Protein AF-A0A7G2IIU6-F1 (afdb_monomer)

Foldseek 3Di:
DAEEAEEQAEAAFQLALVHTDEAEEEQAEFEAQRYAQYEDYFFAQNYYYEYEEEYEFEYPARYARAEFAFDDDVPDTTGGYEYEEDYAYEAYHEHEQAHQYEYHYEHEALHEAEYAYYWNCVCVVVVGDTAYEYEAADNYEYEFDAEHEGAEYHDLYEYADDAQHAYEYQYYEYDQNYEYEDECLHPQQQDLPGDARYEYAAAEEEHEYEYECVNCSQVQVVAQEQVVQVVGRWGFNYAHNDFYHYAYPAYAYPDPPRFLQKKKFWAQDPVHRRTITIGMHGLLCPPVGHHIHDHRAQEGEDEPPGHHDYPDDRDQDPQTPVVRHRSDDHHYHYPDDPD

Structure (mmCIF, N/CA/C/O backbone):
data_AF-A0A7G2IIU6-F1
#
_entry.id   AF-A0A7G2IIU6-F1
#
loop_
_atom_site.group_PDB
_atom_site.id
_atom_site.type_symbol
_atom_site.label_atom_id
_atom_site.label_alt_id
_atom_site.label_comp_id
_atom_site.label_asym_id
_atom_site.label_entity_id
_atom_site.label_seq_id
_atom_site.pdbx_PDB_ins_code
_atom_site.Cartn_x
_atom_site.Cartn_y
_atom_site.Cartn_z
_atom_site.occupancy
_atom_site.B_iso_or_equiv
_atom_site.auth_seq_id
_atom_site.auth_comp_id
_atom_site.auth_asym_id
_atom_site.auth_atom_id
_atom_site.pdbx_PDB_model_num
ATOM 1 N N . MET A 1 1 ? 10.944 -17.223 -21.070 1.00 73.88 1 MET A N 1
ATOM 2 C CA . MET A 1 1 ? 12.297 -17.399 -21.659 1.00 73.88 1 MET A CA 1
ATOM 3 C C . MET A 1 1 ? 13.139 -18.253 -20.722 1.00 73.88 1 MET A C 1
ATOM 5 O O . MET A 1 1 ? 12.796 -18.293 -19.554 1.00 73.88 1 MET A O 1
ATOM 9 N N . ASN A 1 2 ? 14.198 -18.917 -21.209 1.00 71.25 2 ASN A N 1
ATOM 10 C CA . ASN A 1 2 ? 15.142 -19.687 -20.381 1.00 71.25 2 ASN A CA 1
ATOM 11 C C . ASN A 1 2 ? 16.558 -19.115 -20.542 1.00 71.25 2 ASN A C 1
ATOM 13 O O . ASN A 1 2 ? 16.947 -18.796 -21.666 1.00 71.25 2 ASN A O 1
ATOM 17 N N . GLY A 1 3 ? 17.331 -19.016 -19.459 1.00 78.19 3 GLY A N 1
ATOM 18 C CA . GLY A 1 3 ? 18.697 -18.475 -19.483 1.00 78.19 3 GLY A CA 1
ATOM 19 C C . GLY A 1 3 ? 19.042 -17.666 -18.231 1.00 78.19 3 GLY A C 1
ATOM 20 O O . GLY A 1 3 ? 18.266 -17.636 -17.283 1.00 78.19 3 GLY A O 1
ATOM 21 N N . ALA A 1 4 ? 20.201 -17.007 -18.230 1.00 79.25 4 ALA A N 1
ATOM 22 C CA . ALA A 1 4 ? 20.616 -16.080 -17.173 1.00 79.25 4 ALA A CA 1
ATOM 23 C C . ALA A 1 4 ? 20.768 -14.660 -17.737 1.00 79.25 4 ALA A C 1
ATOM 25 O O . ALA A 1 4 ? 21.213 -14.520 -18.877 1.00 79.25 4 ALA A O 1
ATOM 26 N N . ASN A 1 5 ? 20.426 -13.625 -16.959 1.00 88.38 5 ASN A N 1
ATOM 27 C CA . ASN A 1 5 ? 20.559 -12.208 -17.348 1.00 88.38 5 ASN A CA 1
ATOM 28 C C . ASN A 1 5 ? 19.831 -11.868 -18.661 1.00 88.38 5 ASN A C 1
ATOM 30 O O . ASN A 1 5 ? 20.372 -11.202 -19.546 1.00 88.38 5 ASN A O 1
ATOM 34 N N . SER A 1 6 ? 18.627 -12.417 -18.832 1.00 91.12 6 SER A N 1
ATOM 35 C CA . SER A 1 6 ? 17.836 -12.262 -20.057 1.00 91.12 6 SER A CA 1
ATOM 36 C C . SER A 1 6 ? 16.901 -11.059 -19.972 1.00 91.12 6 SER A C 1
ATOM 38 O O . SER A 1 6 ? 16.332 -10.800 -18.918 1.00 91.12 6 SER A O 1
ATOM 40 N N . TYR A 1 7 ? 16.688 -10.378 -21.099 1.00 93.12 7 TYR A N 1
ATOM 41 C CA . TYR A 1 7 ? 15.750 -9.259 -21.210 1.00 93.12 7 TYR A CA 1
ATOM 42 C C . TYR A 1 7 ? 14.540 -9.658 -22.061 1.00 93.12 7 TYR A C 1
ATOM 44 O O . TYR A 1 7 ? 14.716 -10.178 -23.162 1.00 93.12 7 TYR A O 1
ATOM 52 N N . GLY A 1 8 ? 13.328 -9.404 -21.559 1.00 95.62 8 GLY A N 1
ATOM 53 C CA . GLY A 1 8 ? 12.063 -9.542 -22.285 1.00 95.62 8 GLY A CA 1
ATOM 54 C C . GLY A 1 8 ? 11.957 -8.558 -23.437 1.00 95.62 8 GLY A C 1
ATOM 55 O O . GLY A 1 8 ? 12.054 -8.916 -24.611 1.00 95.62 8 GLY A O 1
ATOM 56 N N . LEU A 1 9 ? 11.791 -7.296 -23.069 1.00 96.56 9 LEU A N 1
ATOM 57 C CA . LEU A 1 9 ? 11.845 -6.141 -23.942 1.00 96.56 9 LEU A CA 1
ATOM 58 C C . LEU A 1 9 ? 12.948 -5.216 -23.436 1.00 96.56 9 LEU A C 1
ATOM 60 O O . LEU A 1 9 ? 13.014 -4.919 -22.245 1.00 96.56 9 LEU A O 1
ATOM 64 N N . SER A 1 10 ? 13.806 -4.740 -24.336 1.00 94.94 10 SER A N 1
ATOM 65 C CA . SER A 1 10 ? 14.813 -3.744 -23.986 1.00 94.94 10 SER A CA 1
ATOM 66 C C . SER A 1 10 ? 14.845 -2.600 -24.985 1.00 94.94 10 SER A C 1
ATOM 68 O O . SER A 1 10 ? 14.754 -2.821 -26.194 1.00 94.94 10 SER A O 1
ATOM 70 N N . ALA A 1 11 ? 14.986 -1.381 -24.470 1.00 94.75 11 AL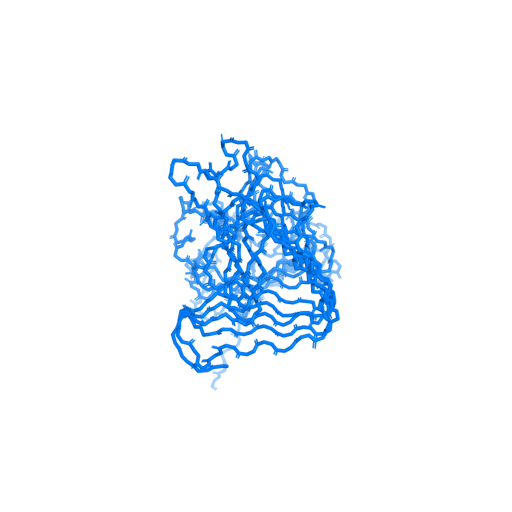A A N 1
ATOM 71 C CA . ALA A 1 11 ? 15.204 -0.183 -25.265 1.00 94.75 11 ALA A CA 1
ATOM 72 C C . ALA A 1 11 ? 16.426 0.583 -24.750 1.00 94.75 11 ALA A C 1
ATOM 74 O O . ALA A 1 11 ? 16.571 0.840 -23.556 1.00 94.75 11 ALA A O 1
ATOM 75 N N . ILE A 1 12 ? 17.297 0.964 -25.682 1.00 93.56 12 ILE A N 1
ATOM 76 C CA . ILE A 1 12 ? 18.504 1.748 -25.427 1.00 93.56 12 ILE A CA 1
ATOM 77 C C . ILE A 1 12 ? 18.433 2.986 -26.320 1.00 93.56 12 ILE A C 1
ATOM 79 O O . ILE A 1 12 ? 18.311 2.857 -27.539 1.00 93.56 12 ILE A O 1
ATOM 83 N N . GLY A 1 13 ? 18.445 4.170 -25.713 1.00 92.12 13 GLY A N 1
ATOM 84 C CA . GLY A 1 13 ? 18.357 5.445 -26.427 1.00 92.12 13 GLY A CA 1
ATOM 85 C C . GLY A 1 13 ? 19.715 6.065 -26.775 1.00 92.12 13 GLY A C 1
ATOM 86 O O . GLY A 1 13 ? 20.758 5.414 -26.752 1.00 92.12 13 GLY A O 1
ATOM 87 N N . ASP A 1 14 ? 19.691 7.360 -27.096 1.00 90.38 14 ASP A N 1
ATOM 88 C CA . ASP A 1 14 ? 20.854 8.186 -27.450 1.00 90.38 14 ASP A CA 1
ATOM 89 C C . ASP A 1 14 ? 21.260 9.174 -26.334 1.00 90.38 14 ASP A C 1
ATOM 91 O O . ASP A 1 14 ? 21.939 10.170 -26.584 1.00 90.38 14 ASP A O 1
ATOM 95 N N . ASN A 1 15 ? 20.888 8.871 -25.086 1.00 91.88 15 ASN A N 1
ATOM 96 C CA . ASN A 1 15 ? 20.998 9.720 -23.893 1.00 91.88 15 ASN A CA 1
ATOM 97 C C . ASN A 1 15 ? 20.068 10.949 -23.910 1.00 91.88 15 ASN A C 1
ATOM 99 O O . ASN A 1 15 ? 20.390 11.978 -23.315 1.00 91.88 15 ASN A O 1
ATOM 103 N N . SER A 1 16 ? 18.911 10.855 -24.571 1.00 88.44 16 SER A N 1
ATOM 104 C CA . SER A 1 16 ? 17.882 11.901 -24.575 1.00 88.44 16 SER A CA 1
ATOM 105 C C . SER A 1 16 ? 16.492 11.348 -24.260 1.00 88.44 16 SER A C 1
ATOM 107 O O . SER A 1 16 ? 15.983 10.529 -25.010 1.00 88.44 16 SER A O 1
ATOM 109 N N . PHE A 1 17 ? 15.811 11.886 -23.242 1.00 85.31 17 PHE A N 1
ATOM 110 C CA . PHE A 1 17 ? 14.409 11.539 -22.936 1.00 85.31 17 PHE A CA 1
ATOM 111 C C . PHE A 1 17 ? 13.378 12.065 -23.951 1.00 85.31 17 PHE A C 1
ATOM 113 O O . PHE A 1 17 ? 12.186 11.836 -23.792 1.00 85.31 17 PHE A O 1
ATOM 120 N N . THR A 1 18 ? 13.794 12.811 -24.978 1.00 82.06 18 THR A N 1
ATOM 121 C CA . THR A 1 18 ? 12.870 13.410 -25.963 1.00 82.06 18 THR A CA 1
ATOM 122 C C . THR A 1 18 ? 13.186 13.036 -27.403 1.00 82.06 18 THR A C 1
ATOM 124 O O . THR A 1 18 ? 12.364 13.254 -28.291 1.00 82.06 18 THR A O 1
ATOM 127 N N . ARG A 1 19 ? 14.379 12.490 -27.659 1.00 76.56 19 ARG A N 1
ATOM 128 C CA . ARG A 1 19 ? 14.863 12.142 -29.003 1.00 76.56 19 ARG A CA 1
ATOM 129 C C . ARG A 1 19 ? 15.315 10.689 -29.131 1.00 76.56 19 ARG A C 1
ATOM 131 O O . ARG A 1 19 ? 15.765 10.301 -30.208 1.00 76.56 19 ARG A O 1
ATOM 138 N N . ALA A 1 20 ? 15.167 9.899 -28.073 1.00 79.56 20 ALA A N 1
ATOM 139 C CA . ALA A 1 20 ? 15.519 8.493 -28.092 1.00 79.56 20 ALA A CA 1
ATOM 140 C C . ALA A 1 20 ? 14.615 7.652 -29.000 1.00 79.56 20 ALA A C 1
ATOM 142 O O . ALA A 1 20 ? 13.541 8.066 -29.441 1.00 79.56 20 ALA A O 1
ATOM 143 N N . GLY A 1 21 ? 15.056 6.415 -29.237 1.00 83.50 21 GLY A N 1
ATOM 144 C CA . GLY A 1 21 ? 14.199 5.377 -29.791 1.00 83.50 21 GLY A CA 1
ATOM 145 C C . GLY A 1 21 ? 12.989 5.133 -28.886 1.00 83.50 21 GLY A C 1
ATOM 146 O O . GLY A 1 21 ? 13.143 4.900 -27.686 1.00 83.50 21 GLY A O 1
ATOM 147 N N . ILE A 1 22 ? 11.800 5.183 -29.486 1.00 93.06 22 ILE A N 1
ATOM 148 C CA . ILE A 1 22 ? 10.518 4.918 -28.829 1.00 93.06 22 ILE A CA 1
ATOM 149 C C . ILE A 1 22 ? 10.013 3.556 -29.292 1.00 93.06 22 ILE A C 1
ATOM 151 O O . ILE A 1 22 ? 9.850 3.327 -30.493 1.00 93.06 22 ILE A O 1
ATOM 155 N N . ILE A 1 23 ? 9.711 2.675 -28.344 1.00 96.44 23 ILE A N 1
ATOM 156 C CA . ILE A 1 23 ? 8.970 1.440 -28.595 1.00 96.44 23 ILE A CA 1
ATOM 157 C C . ILE A 1 23 ? 7.541 1.639 -28.101 1.00 96.44 23 ILE A C 1
ATOM 159 O O . ILE A 1 23 ? 7.323 1.892 -26.922 1.00 96.44 23 ILE A O 1
ATOM 163 N N . ASN A 1 24 ? 6.566 1.487 -28.996 1.00 97.44 24 ASN A N 1
ATOM 164 C CA . ASN A 1 24 ? 5.157 1.392 -28.625 1.00 97.44 24 ASN A CA 1
ATOM 165 C C . ASN A 1 24 ? 4.739 -0.070 -28.749 1.00 97.44 24 ASN A C 1
ATOM 167 O O . ASN A 1 24 ? 4.794 -0.633 -29.844 1.00 97.44 24 ASN A O 1
ATOM 171 N N . ALA A 1 25 ? 4.350 -0.679 -27.636 1.00 97.62 25 ALA A N 1
ATOM 172 C CA . ALA A 1 25 ? 3.952 -2.073 -27.571 1.00 97.62 25 ALA A CA 1
ATOM 173 C C . ALA A 1 25 ? 2.554 -2.187 -26.953 1.00 97.62 25 ALA A C 1
ATOM 175 O O . ALA A 1 25 ? 2.216 -1.486 -25.999 1.00 97.62 25 ALA A O 1
ATOM 176 N N . SER A 1 26 ? 1.726 -3.061 -27.517 1.00 98.25 26 SER A N 1
ATOM 177 C CA . SER A 1 26 ? 0.345 -3.255 -27.078 1.00 98.25 26 SER A CA 1
ATOM 178 C C . SER A 1 26 ? 0.057 -4.729 -26.860 1.00 98.25 26 SER A C 1
ATOM 180 O O . SER A 1 26 ? 0.417 -5.536 -27.720 1.00 98.25 26 SER A O 1
ATOM 182 N N . ASN A 1 27 ? -0.667 -5.056 -25.793 1.00 98.00 27 ASN A N 1
ATOM 183 C CA . ASN A 1 27 ? -1.095 -6.416 -25.462 1.00 98.00 27 ASN A CA 1
ATOM 184 C C . ASN A 1 27 ? 0.083 -7.403 -25.364 1.00 98.00 27 ASN A C 1
ATOM 186 O O . ASN A 1 27 ? 0.093 -8.463 -25.998 1.00 98.00 27 ASN A O 1
ATOM 190 N N . MET A 1 28 ? 1.134 -7.002 -24.648 1.00 98.12 28 MET A N 1
ATOM 191 C CA . MET A 1 28 ? 2.356 -7.796 -24.543 1.00 98.12 28 MET A CA 1
ATOM 192 C C . MET A 1 28 ? 2.189 -8.935 -23.540 1.00 98.12 28 MET A C 1
ATOM 194 O O . MET A 1 28 ? 1.612 -8.750 -22.478 1.00 98.12 28 MET A O 1
ATOM 198 N N . ASN A 1 29 ? 2.770 -10.097 -23.836 1.00 98.00 29 ASN A N 1
ATOM 199 C CA . ASN A 1 29 ? 2.929 -11.180 -22.868 1.00 98.00 29 ASN A CA 1
ATOM 200 C C . ASN A 1 29 ? 4.417 -11.521 -22.735 1.00 98.00 29 ASN A C 1
ATOM 202 O O . ASN A 1 29 ? 4.996 -12.165 -23.613 1.00 98.00 29 ASN A O 1
ATOM 206 N N . ILE A 1 30 ? 5.038 -11.040 -21.661 1.00 98.00 30 ILE A N 1
ATOM 207 C CA . ILE A 1 30 ? 6.457 -11.213 -21.357 1.00 98.00 30 ILE A CA 1
ATOM 208 C C . ILE A 1 30 ? 6.572 -12.157 -20.162 1.00 98.00 30 ILE A C 1
ATOM 210 O O . ILE A 1 30 ? 6.428 -11.754 -19.012 1.00 98.00 30 ILE A O 1
ATOM 214 N N . ASP A 1 31 ? 6.853 -13.425 -20.445 1.00 97.31 31 ASP A N 1
ATOM 215 C CA . ASP A 1 31 ? 7.069 -14.443 -19.420 1.00 97.31 31 ASP A CA 1
ATOM 216 C C . ASP A 1 31 ? 8.563 -14.778 -19.306 1.00 97.31 31 ASP A C 1
ATOM 218 O O . ASP A 1 31 ? 9.160 -15.413 -20.189 1.00 97.31 31 ASP A O 1
ATOM 222 N N . MET A 1 32 ? 9.170 -14.330 -18.210 1.00 96.88 32 MET A N 1
ATOM 223 C CA . MET A 1 32 ? 10.574 -14.532 -17.855 1.00 96.88 32 MET A CA 1
ATOM 224 C C . MET A 1 32 ? 10.760 -15.554 -16.732 1.00 96.88 32 MET A C 1
ATOM 226 O O . MET A 1 32 ? 11.892 -15.772 -16.319 1.00 96.88 32 MET A O 1
ATOM 230 N N . THR A 1 33 ? 9.700 -16.227 -16.278 1.00 96.25 33 THR A N 1
ATOM 231 C CA . THR A 1 33 ? 9.736 -17.137 -15.113 1.00 96.25 33 THR A CA 1
ATOM 232 C C . THR A 1 33 ? 10.685 -18.335 -15.268 1.00 96.25 33 THR A C 1
ATOM 234 O O . THR A 1 33 ? 11.088 -18.940 -14.282 1.00 96.25 33 THR A O 1
ATOM 237 N N . GLY A 1 34 ? 11.081 -18.677 -16.499 1.00 94.00 34 GLY A N 1
ATOM 238 C CA . GLY A 1 34 ? 12.080 -19.716 -16.785 1.00 94.00 34 GLY A CA 1
ATOM 239 C C . GLY A 1 34 ? 13.542 -19.241 -16.788 1.00 94.00 34 GLY A C 1
ATOM 240 O O . GLY A 1 34 ? 14.439 -20.045 -17.057 1.00 94.00 34 GLY A O 1
ATOM 241 N N . ALA A 1 35 ? 13.810 -17.953 -16.552 1.00 93.56 35 ALA A N 1
ATOM 242 C CA . ALA A 1 35 ? 15.143 -17.358 -16.621 1.00 93.56 35 ALA A CA 1
ATOM 243 C C . ALA A 1 35 ? 15.567 -16.765 -15.271 1.00 93.56 35 ALA A C 1
ATOM 245 O O . ALA A 1 35 ? 14.798 -16.061 -14.639 1.00 93.56 35 ALA A O 1
ATOM 246 N N . SER A 1 36 ? 16.810 -16.999 -14.849 1.00 92.69 36 SER A N 1
ATOM 247 C CA . SER A 1 36 ? 17.389 -16.415 -13.625 1.00 92.69 36 SER A CA 1
ATOM 248 C C . SER A 1 36 ? 17.927 -15.004 -13.874 1.00 92.69 36 SER A C 1
ATOM 250 O O . SER A 1 36 ? 18.500 -14.759 -14.946 1.00 92.69 36 SER A O 1
ATOM 252 N N . ASN A 1 37 ? 17.852 -14.117 -12.881 1.00 91.88 37 ASN A N 1
ATOM 253 C CA . ASN A 1 37 ? 18.305 -12.721 -12.961 1.00 91.88 37 ASN A CA 1
ATOM 254 C C . ASN A 1 37 ? 17.777 -11.997 -14.210 1.00 91.88 37 ASN A C 1
ATOM 256 O O . ASN A 1 37 ? 18.512 -11.296 -14.907 1.00 91.88 37 ASN A O 1
ATOM 260 N N . ALA A 1 38 ? 16.533 -12.272 -14.587 1.00 94.56 38 ALA A N 1
ATOM 261 C CA . ALA A 1 38 ? 15.952 -11.749 -15.811 1.00 94.56 38 ALA A CA 1
ATOM 262 C C . ALA A 1 38 ? 15.256 -10.411 -15.569 1.00 94.56 38 ALA A C 1
ATOM 264 O O . ALA A 1 38 ? 14.772 -10.147 -14.471 1.00 94.56 38 ALA A O 1
ATOM 265 N N . SER A 1 39 ? 15.148 -9.591 -16.615 1.00 96.88 39 SER A N 1
ATOM 266 C CA . SER A 1 39 ? 14.273 -8.422 -16.587 1.00 96.88 39 SER A CA 1
ATOM 267 C C . SER A 1 39 ? 13.166 -8.531 -17.623 1.00 96.88 39 SER A C 1
ATOM 269 O O . SER A 1 39 ? 13.430 -8.864 -18.781 1.00 96.88 39 SER A O 1
ATOM 271 N N . GLY A 1 40 ? 11.930 -8.235 -17.226 1.00 98.00 40 GLY A N 1
ATOM 272 C CA . GLY A 1 40 ? 10.790 -8.205 -18.138 1.00 98.00 40 GLY A CA 1
ATOM 273 C C . GLY A 1 40 ? 10.926 -7.069 -19.148 1.00 98.00 40 GLY A C 1
ATOM 274 O O . GLY A 1 40 ? 11.097 -7.312 -20.342 1.00 98.00 40 GLY A O 1
ATOM 275 N N . VAL A 1 41 ? 10.919 -5.827 -18.672 1.00 98.44 41 VAL A N 1
ATOM 276 C CA . VAL A 1 41 ? 11.137 -4.624 -19.485 1.00 98.44 41 VAL A CA 1
ATOM 277 C C . VAL A 1 41 ? 12.304 -3.839 -18.904 1.00 98.44 41 VAL A C 1
ATOM 279 O O . VAL A 1 41 ? 12.251 -3.447 -17.745 1.00 98.44 41 VAL A O 1
ATOM 282 N N . MET A 1 42 ? 13.349 -3.590 -19.695 1.00 97.50 42 MET A N 1
ATOM 283 C CA . MET A 1 42 ? 14.508 -2.796 -19.274 1.00 97.50 42 MET A CA 1
ATOM 284 C C . MET A 1 42 ? 14.754 -1.628 -20.225 1.00 97.50 42 MET A C 1
ATOM 286 O O . MET A 1 42 ? 14.905 -1.827 -21.433 1.00 97.50 42 MET A O 1
ATOM 290 N N . VAL A 1 43 ? 14.825 -0.407 -19.697 1.00 97.50 43 VAL A N 1
ATOM 291 C CA . VAL A 1 43 ? 14.984 0.795 -20.528 1.00 97.50 43 VAL A CA 1
ATOM 292 C C . VAL A 1 43 ? 16.093 1.692 -20.011 1.00 97.50 43 VAL A C 1
ATOM 294 O O . VAL A 1 43 ? 16.072 2.106 -18.858 1.00 97.50 43 VAL A O 1
ATOM 297 N N . GLN A 1 44 ? 17.048 2.025 -20.880 1.00 95.88 44 GLN A N 1
ATOM 298 C CA . GLN A 1 44 ? 18.249 2.768 -20.505 1.00 95.88 44 GLN A CA 1
ATOM 299 C C . GLN A 1 44 ? 18.717 3.769 -21.576 1.00 95.88 44 GLN A C 1
ATOM 301 O O . GLN A 1 44 ? 18.249 3.760 -22.718 1.00 95.88 44 GLN A O 1
ATOM 306 N N . GLN A 1 45 ? 19.680 4.625 -21.219 1.00 94.88 45 GLN A N 1
ATOM 307 C CA . GLN A 1 45 ? 20.289 5.633 -22.096 1.00 94.88 45 GLN A CA 1
ATOM 308 C C . GLN A 1 45 ? 19.265 6.544 -22.790 1.00 94.88 45 GLN A C 1
ATOM 310 O O . GLN A 1 45 ? 19.376 6.844 -23.971 1.00 94.88 45 GLN A O 1
ATOM 315 N N . GLY A 1 46 ? 18.248 6.992 -22.063 1.00 95.00 46 GLY A N 1
ATOM 316 C CA . GLY A 1 46 ? 17.154 7.836 -22.539 1.00 95.00 46 GLY A CA 1
ATOM 317 C C . GLY A 1 46 ? 16.083 7.101 -23.343 1.00 95.00 46 GLY A C 1
ATOM 318 O O . GLY A 1 46 ? 15.157 7.756 -23.802 1.00 95.00 46 GLY A O 1
ATOM 319 N N . GLY A 1 47 ? 16.193 5.777 -23.529 1.00 97.00 47 GLY A N 1
ATOM 320 C CA . GLY A 1 47 ? 15.196 4.971 -24.240 1.00 97.00 47 GLY A CA 1
ATOM 321 C C . GLY A 1 47 ? 13.778 5.179 -23.702 1.00 97.00 47 GLY A C 1
ATOM 322 O O . GLY A 1 47 ? 13.598 5.519 -22.531 1.00 97.00 47 GLY A O 1
ATOM 323 N N . ILE A 1 48 ? 12.774 4.959 -24.553 1.00 97.44 48 ILE A N 1
ATOM 324 C CA . ILE A 1 48 ? 11.364 5.103 -24.175 1.00 97.44 48 ILE A CA 1
ATOM 325 C C . ILE A 1 48 ? 10.595 3.846 -24.573 1.00 97.44 48 ILE A C 1
ATOM 327 O O . ILE A 1 48 ? 10.645 3.418 -25.730 1.00 97.44 48 ILE A O 1
ATOM 331 N N . VAL A 1 49 ? 9.847 3.279 -23.630 1.00 98.19 49 VAL A N 1
ATOM 332 C CA . VAL A 1 49 ? 8.881 2.204 -23.881 1.00 98.19 49 VAL A CA 1
ATOM 333 C C . VAL A 1 49 ? 7.505 2.657 -23.414 1.00 98.19 49 VAL A C 1
ATOM 335 O O . VAL A 1 49 ? 7.327 3.012 -22.254 1.00 98.19 49 VAL A O 1
ATOM 338 N N . ASN A 1 50 ? 6.528 2.602 -24.314 1.00 98.25 50 ASN A N 1
ATOM 339 C CA . ASN A 1 50 ? 5.117 2.803 -24.012 1.00 98.25 50 ASN A CA 1
ATOM 340 C C . ASN A 1 50 ? 4.391 1.460 -24.145 1.00 98.25 50 ASN A C 1
ATOM 342 O O . ASN A 1 50 ? 4.306 0.900 -25.242 1.00 98.25 50 ASN A O 1
ATOM 346 N N . LEU A 1 51 ? 3.883 0.952 -23.029 1.00 98.69 51 LEU A N 1
ATOM 347 C CA . LEU A 1 51 ? 3.050 -0.238 -22.931 1.00 98.69 51 LEU A CA 1
ATOM 348 C C . LEU A 1 51 ? 1.573 0.171 -22.920 1.00 98.69 51 LEU A C 1
ATOM 350 O O . LEU A 1 51 ? 1.194 1.181 -22.324 1.00 98.69 51 LEU A O 1
ATOM 354 N N . SER A 1 52 ? 0.737 -0.619 -23.588 1.00 98.62 52 SER A N 1
ATOM 355 C CA . SER A 1 52 ? -0.704 -0.372 -23.690 1.00 98.62 52 SER A CA 1
ATOM 356 C C . SER A 1 52 ? -1.512 -1.671 -23.759 1.00 98.62 52 SER A C 1
ATOM 358 O O . SER A 1 52 ? -0.989 -2.723 -24.142 1.00 98.62 52 SER A O 1
ATOM 360 N N . GLY A 1 53 ? -2.807 -1.598 -23.457 1.00 98.25 53 GLY A N 1
ATOM 361 C CA . GLY A 1 53 ? -3.726 -2.735 -23.575 1.00 98.25 53 GLY A CA 1
ATOM 362 C C . GLY A 1 53 ? -3.522 -3.784 -22.481 1.00 98.25 53 GLY A C 1
ATOM 363 O O . GLY A 1 53 ? -3.040 -3.454 -21.405 1.00 98.25 53 GLY A O 1
ATOM 364 N N . ASP A 1 54 ? -3.894 -5.036 -22.755 1.00 98.56 54 ASP A N 1
ATOM 365 C CA . ASP A 1 54 ? -3.804 -6.146 -21.794 1.00 98.56 54 ASP A CA 1
ATOM 366 C C . ASP A 1 54 ? -2.377 -6.715 -21.761 1.00 98.56 54 ASP A C 1
ATOM 368 O O . ASP A 1 54 ? -2.000 -7.552 -22.586 1.00 98.56 54 ASP A O 1
ATOM 372 N N . THR A 1 55 ? -1.547 -6.178 -20.866 1.00 98.69 55 THR A N 1
ATOM 373 C CA . THR A 1 55 ? -0.116 -6.493 -20.789 1.00 98.69 55 THR A CA 1
ATOM 374 C C . THR A 1 55 ? 0.201 -7.355 -19.573 1.00 98.69 55 THR A C 1
ATOM 376 O O . THR A 1 55 ? -0.073 -6.988 -18.437 1.00 98.69 55 THR A O 1
ATOM 379 N N . THR A 1 56 ? 0.851 -8.492 -19.802 1.00 98.81 56 THR A N 1
ATOM 380 C CA . THR A 1 56 ? 1.369 -9.377 -18.756 1.00 98.81 56 THR A CA 1
ATOM 381 C C . THR A 1 56 ? 2.895 -9.368 -18.760 1.00 98.81 56 THR A C 1
ATOM 383 O O . THR A 1 56 ? 3.511 -9.583 -19.805 1.00 98.81 56 THR A O 1
ATOM 386 N N . ILE A 1 57 ? 3.506 -9.154 -17.596 1.00 98.75 57 ILE A N 1
ATOM 387 C CA . ILE A 1 57 ? 4.953 -9.238 -17.373 1.00 98.75 57 ILE A CA 1
ATOM 388 C C . ILE A 1 57 ? 5.186 -10.076 -16.118 1.00 98.75 57 ILE A C 1
ATOM 390 O O . ILE A 1 57 ? 4.663 -9.754 -15.057 1.00 98.75 57 ILE A O 1
ATOM 394 N N . LYS A 1 58 ? 5.952 -11.160 -16.232 1.00 98.44 58 LYS A N 1
ATOM 395 C CA . LYS A 1 58 ? 6.225 -12.063 -15.109 1.00 98.44 58 LYS A CA 1
ATOM 396 C C . LYS A 1 58 ? 7.701 -12.397 -15.028 1.00 98.44 58 LYS A C 1
ATOM 398 O O . LYS A 1 58 ? 8.279 -12.820 -16.031 1.00 98.44 58 LYS A O 1
ATOM 403 N N . THR A 1 59 ? 8.279 -12.280 -13.845 1.00 97.81 59 THR A N 1
ATOM 404 C CA . THR A 1 59 ? 9.596 -12.817 -13.495 1.00 97.81 59 THR A CA 1
ATOM 405 C C . THR A 1 59 ? 9.472 -13.817 -12.347 1.00 97.81 59 THR A C 1
ATOM 407 O O . THR A 1 59 ? 8.416 -13.974 -11.744 1.00 97.81 59 THR A O 1
ATOM 410 N N . ASN A 1 60 ? 10.544 -14.558 -12.112 1.00 94.56 60 ASN A N 1
ATOM 411 C CA . ASN A 1 60 ? 10.805 -15.268 -10.862 1.00 94.56 60 ASN A CA 1
ATOM 412 C C . ASN A 1 60 ? 11.341 -14.305 -9.786 1.00 94.56 60 ASN A C 1
ATOM 414 O O . ASN A 1 60 ? 11.639 -13.149 -10.086 1.00 94.56 60 ASN A O 1
ATOM 418 N N . ASP A 1 61 ? 11.508 -14.819 -8.568 1.00 91.69 61 ASP A N 1
ATOM 419 C CA . ASP A 1 61 ? 11.898 -14.061 -7.370 1.00 91.69 61 ASP A CA 1
ATOM 420 C C . ASP A 1 61 ? 13.266 -13.357 -7.478 1.00 91.69 61 ASP A C 1
ATOM 422 O O . ASP A 1 61 ? 13.491 -12.352 -6.817 1.00 91.69 61 ASP A O 1
ATOM 426 N N . ASP A 1 62 ? 14.199 -13.856 -8.300 1.00 92.19 62 ASP A N 1
ATOM 427 C CA . ASP A 1 62 ? 15.501 -13.213 -8.552 1.00 92.19 62 ASP A CA 1
ATOM 428 C C . ASP A 1 62 ? 15.503 -12.296 -9.791 1.00 92.19 62 ASP A C 1
ATOM 430 O O . ASP A 1 62 ? 16.562 -11.830 -10.217 1.00 92.19 62 ASP A O 1
ATOM 434 N N . GLY A 1 63 ? 14.344 -12.058 -10.409 1.00 95.38 63 GLY A N 1
ATOM 435 C CA . GLY A 1 63 ? 14.176 -11.183 -11.568 1.00 95.38 63 GLY A CA 1
ATOM 436 C C . GLY A 1 63 ? 13.481 -9.857 -11.246 1.00 95.38 63 GLY A C 1
ATOM 437 O O . GLY A 1 63 ? 12.901 -9.673 -10.186 1.00 95.38 63 GLY A O 1
ATOM 438 N N . ILE A 1 64 ? 13.517 -8.926 -12.204 1.00 98.31 64 ILE A N 1
ATOM 439 C CA . ILE A 1 64 ? 12.875 -7.605 -12.104 1.00 98.31 64 ILE A CA 1
ATOM 440 C C . ILE A 1 64 ? 11.863 -7.458 -13.240 1.00 98.31 64 ILE A C 1
ATOM 442 O O . ILE A 1 64 ? 12.235 -7.469 -14.416 1.00 98.31 64 ILE A O 1
ATOM 446 N N . ALA A 1 65 ? 10.581 -7.292 -12.939 1.00 98.62 65 ALA A N 1
ATOM 447 C CA . ALA A 1 65 ? 9.559 -7.196 -13.975 1.00 98.62 65 ALA A CA 1
ATOM 448 C C . ALA A 1 65 ? 9.745 -5.937 -14.841 1.00 98.62 65 ALA A C 1
ATOM 450 O O . ALA A 1 65 ? 9.741 -6.025 -16.073 1.00 98.62 65 ALA A O 1
ATOM 451 N N . ILE A 1 66 ? 9.973 -4.778 -14.218 1.00 98.81 66 ILE A N 1
ATOM 452 C CA . ILE A 1 66 ? 10.176 -3.496 -14.908 1.00 98.81 66 ILE A CA 1
ATOM 453 C C . ILE A 1 66 ? 11.389 -2.787 -14.314 1.00 98.81 66 ILE A C 1
ATOM 455 O O . ILE A 1 66 ? 11.453 -2.563 -13.110 1.00 98.81 66 ILE A O 1
ATOM 459 N N . TRP A 1 67 ? 12.345 -2.407 -15.162 1.00 98.62 67 TRP A N 1
ATOM 460 C CA . TRP A 1 67 ? 13.621 -1.868 -14.717 1.00 98.62 67 TRP A CA 1
ATOM 461 C C . TRP A 1 67 ? 14.084 -0.643 -15.509 1.00 98.62 67 TRP A C 1
ATOM 463 O O . TRP A 1 67 ? 14.304 -0.697 -16.722 1.00 98.62 67 TRP A O 1
ATOM 473 N N . VAL A 1 68 ? 14.339 0.448 -14.791 1.00 98.44 68 VAL A N 1
ATOM 474 C CA . VAL A 1 68 ? 15.165 1.563 -15.259 1.00 98.44 68 VAL A CA 1
ATOM 475 C C . VAL A 1 68 ? 16.490 1.526 -14.484 1.00 98.44 68 VAL A C 1
ATOM 477 O O . VAL A 1 68 ? 16.512 1.834 -13.291 1.00 98.44 68 VAL A O 1
ATOM 480 N N . PRO A 1 69 ? 17.610 1.114 -15.109 1.00 97.06 69 PRO A N 1
ATOM 481 C CA . PRO A 1 69 ? 18.878 0.961 -14.418 1.00 97.06 69 PRO A CA 1
ATOM 482 C C . PRO A 1 69 ? 19.586 2.297 -14.199 1.00 97.06 69 PRO A C 1
ATOM 484 O O . PRO A 1 69 ? 19.524 3.219 -15.016 1.00 97.06 69 PRO A O 1
ATOM 487 N N . LYS A 1 70 ? 20.411 2.346 -13.153 1.00 96.31 70 LYS A N 1
ATOM 488 C CA . LYS A 1 70 ? 21.540 3.278 -13.088 1.00 96.31 70 LYS A CA 1
ATOM 489 C C . LYS A 1 70 ? 22.501 3.024 -14.245 1.00 96.31 70 LYS A C 1
ATOM 491 O O . LYS A 1 70 ? 23.111 1.960 -14.326 1.00 96.31 70 LYS A O 1
ATOM 496 N N . VAL A 1 71 ? 22.727 4.045 -15.066 1.00 95.00 71 VAL A N 1
ATOM 497 C CA . VAL A 1 71 ? 23.708 4.001 -16.153 1.00 95.00 71 VAL A CA 1
ATOM 498 C C . VAL A 1 71 ? 24.819 5.010 -15.891 1.00 95.00 71 VAL A C 1
ATOM 500 O O . VAL A 1 71 ? 24.568 6.166 -15.541 1.00 95.00 71 VAL A O 1
ATOM 503 N N . SER A 1 72 ? 26.068 4.593 -16.077 1.00 92.62 72 SER A N 1
ATOM 504 C CA . SER A 1 72 ? 27.227 5.479 -15.978 1.00 92.62 72 SER A CA 1
ATOM 505 C C . SER A 1 72 ? 28.226 5.250 -17.108 1.00 92.62 72 SER A C 1
ATOM 507 O O . SER A 1 72 ? 28.363 4.155 -17.648 1.00 92.62 72 SER A O 1
ATOM 509 N N . SER A 1 73 ? 28.946 6.315 -17.458 1.00 91.69 73 SER A N 1
ATOM 510 C CA . SER A 1 73 ? 30.092 6.284 -18.365 1.00 91.69 73 SER A CA 1
ATOM 511 C C . SER A 1 73 ? 31.231 7.085 -17.742 1.00 91.69 73 SER A C 1
ATOM 513 O O . SER A 1 73 ? 31.229 8.319 -17.754 1.00 91.69 73 SER A O 1
ATOM 515 N N . GLY A 1 74 ? 32.206 6.381 -17.164 1.00 90.75 74 GLY A N 1
ATOM 516 C CA . GLY A 1 74 ? 33.231 7.000 -16.323 1.00 90.75 74 GLY A CA 1
ATOM 517 C C . GLY A 1 74 ? 32.609 7.617 -15.067 1.00 90.75 74 GLY A C 1
ATOM 518 O O . GLY A 1 74 ? 31.834 6.965 -14.372 1.00 90.75 74 GLY A O 1
ATOM 519 N N . SER A 1 75 ? 32.927 8.882 -14.785 1.00 88.50 75 SER A N 1
ATOM 520 C CA . SER A 1 75 ? 32.332 9.648 -13.679 1.00 88.50 75 SER A CA 1
ATOM 521 C C . SER A 1 75 ? 30.941 10.208 -13.990 1.00 88.50 75 SER A C 1
ATOM 523 O O . SER A 1 75 ? 30.286 10.740 -13.095 1.00 88.50 75 SER A O 1
ATOM 525 N N . ASN A 1 76 ? 30.501 10.136 -15.248 1.00 91.00 76 ASN A N 1
ATOM 526 C CA . ASN A 1 76 ? 29.245 10.734 -15.674 1.00 91.00 76 ASN A CA 1
ATOM 527 C C . ASN A 1 76 ? 28.097 9.758 -15.456 1.00 91.00 76 ASN A C 1
ATOM 529 O O . ASN A 1 76 ? 28.177 8.586 -15.827 1.00 91.00 76 ASN A O 1
ATOM 533 N N . ILE A 1 77 ? 27.015 10.277 -14.893 1.00 93.12 77 ILE A N 1
ATOM 534 C CA . ILE A 1 77 ? 25.725 9.605 -14.895 1.00 93.12 77 ILE A CA 1
ATOM 535 C C . ILE A 1 77 ? 25.071 9.858 -16.246 1.00 93.12 77 ILE A C 1
ATOM 537 O O . ILE A 1 77 ? 25.048 10.993 -16.722 1.00 93.12 77 ILE A O 1
ATOM 541 N N . LEU A 1 78 ? 24.570 8.791 -16.857 1.00 94.38 78 LEU A N 1
ATOM 542 C CA . LEU A 1 78 ? 23.773 8.868 -18.070 1.00 94.38 78 LEU A CA 1
ATOM 543 C C . LEU A 1 78 ? 22.288 8.732 -17.711 1.00 94.38 78 LEU A C 1
ATOM 545 O O . LEU A 1 78 ? 21.969 8.127 -16.683 1.00 94.38 78 LEU A O 1
ATOM 549 N N . PRO A 1 79 ? 21.383 9.257 -18.551 1.00 94.50 79 PRO A N 1
ATOM 550 C CA . PRO A 1 79 ? 19.969 8.933 -18.462 1.00 94.50 79 PRO A CA 1
ATOM 551 C C . PRO A 1 79 ? 19.753 7.416 -18.415 1.00 94.50 79 PRO A C 1
ATOM 553 O O . PRO A 1 79 ? 20.341 6.665 -19.194 1.00 94.50 79 PRO A O 1
ATOM 556 N N . GLY A 1 80 ? 18.908 6.979 -17.493 1.00 94.94 80 GLY A N 1
ATOM 557 C CA . GLY A 1 80 ? 18.241 5.685 -17.489 1.00 94.94 80 GLY A CA 1
ATOM 558 C C . GLY A 1 80 ? 17.203 5.663 -18.603 1.00 94.94 80 GLY A C 1
ATOM 559 O O . GLY A 1 80 ? 17.565 5.760 -19.766 1.00 94.94 80 GLY A O 1
ATOM 560 N N . GLY A 1 81 ? 15.919 5.549 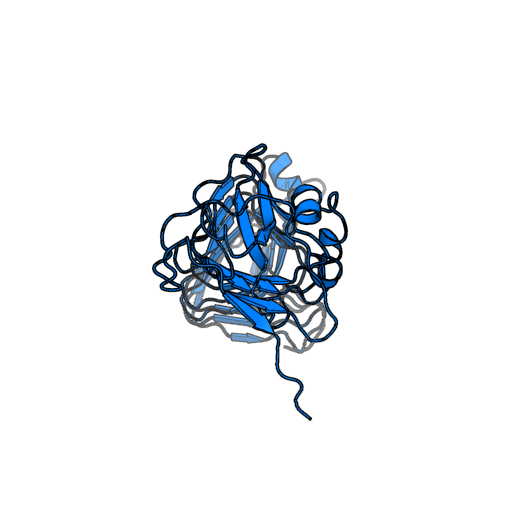-18.304 1.00 96.62 81 GLY A N 1
ATOM 561 C CA . GLY A 1 81 ? 14.886 5.377 -19.321 1.00 96.62 81 GLY A CA 1
ATOM 562 C C . GLY A 1 81 ? 13.538 5.918 -18.890 1.00 96.62 81 GLY A C 1
ATOM 563 O O . GLY A 1 81 ? 13.363 6.318 -17.741 1.00 96.62 81 GLY A O 1
ATOM 564 N N . THR A 1 82 ? 12.593 5.910 -19.823 1.00 98.06 82 THR A N 1
ATOM 565 C CA . THR A 1 82 ? 11.184 6.188 -19.545 1.00 98.06 82 THR A CA 1
ATOM 566 C C . THR A 1 82 ? 10.353 4.965 -19.897 1.00 98.06 82 THR A C 1
ATOM 568 O O . THR A 1 82 ? 10.380 4.491 -21.036 1.00 98.06 82 THR A O 1
ATOM 571 N N . ILE A 1 83 ? 9.597 4.464 -18.926 1.00 98.62 83 ILE A N 1
ATOM 572 C CA . ILE A 1 83 ? 8.622 3.395 -19.120 1.00 98.62 83 ILE A CA 1
ATOM 573 C C . ILE A 1 83 ? 7.255 3.956 -18.763 1.00 98.62 83 ILE A C 1
ATOM 575 O O . ILE A 1 83 ? 7.019 4.323 -17.618 1.00 98.62 83 ILE A O 1
ATOM 579 N N . ASN A 1 84 ? 6.360 4.008 -19.744 1.00 98.69 84 ASN A N 1
ATOM 580 C CA . ASN A 1 84 ? 4.963 4.358 -19.530 1.00 98.69 84 ASN A CA 1
ATOM 581 C C . ASN A 1 84 ? 4.103 3.113 -19.741 1.00 98.69 84 ASN A C 1
ATOM 583 O O . ASN A 1 84 ? 4.321 2.373 -20.700 1.00 98.69 84 ASN A O 1
ATOM 587 N N . GLY A 1 85 ? 3.115 2.892 -18.885 1.00 98.69 85 GLY A N 1
ATOM 588 C CA . GLY A 1 85 ? 2.149 1.807 -19.010 1.00 98.69 85 GLY A CA 1
ATOM 589 C C . GLY A 1 85 ? 0.733 2.326 -18.852 1.00 98.69 85 GLY A C 1
ATOM 590 O O . GLY A 1 85 ? 0.467 3.117 -17.956 1.00 98.69 85 GLY A O 1
ATOM 591 N N . THR A 1 86 ? -0.163 1.897 -19.734 1.00 98.75 86 THR A N 1
ATOM 592 C CA . THR A 1 86 ? -1.605 2.160 -19.629 1.00 98.75 86 THR A CA 1
ATOM 593 C C . THR A 1 86 ? -2.391 0.897 -19.968 1.00 98.75 86 THR A C 1
ATOM 595 O O . THR A 1 86 ? -1.914 0.070 -20.750 1.00 98.75 86 THR A O 1
ATOM 598 N N . GLY A 1 87 ? -3.602 0.742 -19.439 1.00 98.69 87 GLY A N 1
ATOM 599 C CA . GLY A 1 87 ? -4.427 -0.438 -19.694 1.00 98.69 87 GLY A CA 1
ATOM 600 C C . GLY A 1 87 ? -4.406 -1.447 -18.550 1.00 98.69 87 GLY A C 1
ATOM 601 O O . GLY A 1 87 ? -3.869 -1.195 -17.472 1.00 98.69 87 GLY A O 1
ATOM 602 N N . LYS A 1 88 ? -4.999 -2.618 -18.789 1.00 98.75 88 LYS A N 1
ATOM 603 C CA . LYS A 1 88 ? -4.981 -3.717 -17.824 1.00 98.75 88 LYS A CA 1
ATOM 604 C C . LYS A 1 88 ? -3.586 -4.334 -17.778 1.00 98.75 88 LYS A C 1
ATOM 606 O O . LYS A 1 88 ? -3.092 -4.827 -18.790 1.00 98.75 88 LYS A O 1
ATOM 611 N N . MET A 1 89 ? -2.964 -4.349 -16.606 1.00 98.88 89 MET A N 1
ATOM 612 C CA . MET A 1 89 ? -1.618 -4.890 -16.438 1.00 98.88 89 MET A CA 1
ATOM 613 C C . MET A 1 89 ? -1.605 -6.011 -15.402 1.00 98.88 89 MET A C 1
ATOM 615 O O . MET A 1 89 ? -2.190 -5.888 -14.333 1.00 98.88 89 MET A O 1
ATOM 619 N N . THR A 1 90 ? -0.940 -7.120 -15.721 1.00 98.88 90 THR A N 1
ATOM 620 C CA . THR A 1 90 ? -0.592 -8.173 -14.758 1.00 98.88 90 THR A CA 1
ATOM 621 C C . THR A 1 90 ? 0.922 -8.218 -14.625 1.00 98.88 90 THR A C 1
ATOM 623 O O . THR A 1 90 ? 1.605 -8.666 -15.545 1.00 98.88 90 THR A O 1
ATOM 626 N N . ILE A 1 91 ? 1.443 -7.742 -13.500 1.00 98.88 91 ILE A N 1
ATOM 627 C CA . ILE A 1 91 ? 2.872 -7.660 -13.207 1.00 98.88 91 ILE A CA 1
ATOM 628 C C . ILE A 1 91 ? 3.163 -8.577 -12.021 1.00 98.88 91 ILE A C 1
ATOM 630 O O . ILE A 1 91 ? 2.554 -8.433 -10.968 1.00 98.88 91 ILE A O 1
ATOM 634 N N . ILE A 1 92 ? 4.067 -9.535 -12.207 1.00 98.75 92 ILE A N 1
ATOM 635 C CA . ILE A 1 92 ? 4.583 -10.387 -11.129 1.00 98.75 92 ILE A CA 1
ATOM 636 C C . ILE A 1 92 ? 6.102 -10.232 -11.112 1.00 98.75 92 ILE A C 1
ATOM 638 O O . ILE A 1 92 ? 6.754 -10.551 -12.112 1.00 98.75 92 ILE A O 1
ATOM 642 N N . GLY A 1 93 ? 6.630 -9.738 -9.996 1.00 98.50 93 GLY A N 1
ATOM 643 C CA . GLY A 1 93 ? 8.026 -9.356 -9.797 1.00 98.50 93 GLY A CA 1
ATOM 644 C C . GLY A 1 93 ? 8.221 -7.844 -9.680 1.00 98.50 93 GLY A C 1
ATOM 645 O O . GLY A 1 93 ? 7.342 -7.058 -10.031 1.00 98.50 93 GLY A O 1
ATOM 646 N N . ASP A 1 94 ? 9.400 -7.441 -9.213 1.00 98.75 94 ASP A N 1
ATOM 647 C CA . ASP A 1 94 ? 9.642 -6.071 -8.755 1.00 98.75 94 ASP A CA 1
ATOM 648 C C . ASP A 1 94 ? 9.648 -5.014 -9.869 1.00 98.75 94 ASP A C 1
ATOM 650 O O . ASP A 1 94 ? 9.996 -5.270 -11.030 1.00 98.75 94 ASP A O 1
ATOM 654 N N . ILE A 1 95 ? 9.326 -3.778 -9.479 1.00 98.88 95 ILE A N 1
ATOM 655 C CA . ILE A 1 95 ? 9.419 -2.581 -10.319 1.00 98.88 95 ILE A CA 1
ATOM 656 C C . ILE A 1 95 ? 10.502 -1.670 -9.744 1.00 98.88 95 ILE A C 1
ATOM 658 O O . ILE A 1 95 ? 10.353 -1.082 -8.676 1.00 98.88 95 ILE A O 1
ATOM 662 N N . VAL A 1 96 ? 11.605 -1.522 -10.471 1.00 98.75 96 VAL A N 1
ATOM 663 C CA . VAL A 1 96 ? 12.808 -0.859 -9.962 1.00 98.75 96 VAL A CA 1
ATOM 664 C C . VAL A 1 96 ? 13.204 0.301 -10.864 1.00 98.75 96 VAL A C 1
ATOM 666 O O . VAL A 1 96 ? 13.515 0.118 -12.041 1.00 98.75 96 VAL A O 1
ATOM 669 N N . ASN A 1 97 ? 13.302 1.497 -10.294 1.00 98.56 97 ASN A N 1
ATOM 670 C CA . ASN A 1 97 ? 14.011 2.620 -10.891 1.00 98.56 97 ASN A CA 1
ATOM 671 C C . ASN A 1 97 ? 15.277 2.917 -10.084 1.00 98.56 97 ASN A C 1
ATOM 673 O O . ASN A 1 97 ? 15.267 3.659 -9.105 1.00 98.56 97 ASN A O 1
ATOM 677 N N . SER A 1 98 ? 16.400 2.327 -10.489 1.00 97.19 98 SER A N 1
ATOM 678 C CA . SER A 1 98 ? 17.675 2.543 -9.804 1.00 97.19 98 SER A CA 1
ATOM 679 C C . SER A 1 98 ? 18.495 3.705 -10.378 1.00 97.19 98 SER A C 1
ATOM 681 O O . SER A 1 98 ? 19.581 3.988 -9.858 1.00 97.19 98 SER A O 1
ATOM 683 N N . GLY A 1 99 ? 18.011 4.360 -11.441 1.00 95.88 99 GLY A N 1
ATOM 684 C CA . GLY A 1 99 ? 18.738 5.364 -12.218 1.00 95.88 99 GLY A CA 1
ATOM 685 C C . GLY A 1 99 ? 18.036 6.715 -12.350 1.00 95.88 99 GLY A C 1
ATOM 686 O O . GLY A 1 99 ? 17.058 7.007 -11.681 1.00 95.88 99 GLY A O 1
ATOM 687 N N . TRP A 1 100 ? 18.567 7.559 -13.239 1.00 96.56 100 TRP A N 1
ATOM 688 C CA . TRP A 1 100 ? 17.920 8.810 -13.646 1.00 96.56 100 TRP A CA 1
ATOM 689 C C . TRP A 1 100 ? 16.848 8.470 -14.676 1.00 96.56 100 TRP A C 1
ATOM 691 O O . TRP A 1 100 ? 17.195 8.127 -15.801 1.00 96.56 100 TRP A O 1
ATOM 701 N N . GLY A 1 101 ? 15.570 8.526 -14.341 1.00 97.00 101 GLY A N 1
ATOM 702 C CA . GLY A 1 101 ? 14.508 8.183 -15.275 1.00 97.00 101 GLY A CA 1
ATOM 703 C C . GLY A 1 101 ? 13.155 8.052 -14.605 1.00 97.00 101 GLY A C 1
ATOM 704 O O . GLY A 1 101 ? 12.983 8.432 -13.449 1.00 97.00 101 GLY A O 1
ATOM 705 N N . TYR A 1 102 ? 12.206 7.495 -15.350 1.00 98.06 102 TYR A N 1
ATOM 706 C CA . TYR A 1 102 ? 10.789 7.574 -15.022 1.00 98.06 102 TYR A CA 1
ATOM 707 C C . TYR A 1 102 ? 10.097 6.240 -15.298 1.00 98.06 102 TYR A C 1
ATOM 709 O O . TYR A 1 102 ? 10.232 5.675 -16.389 1.00 98.06 102 TYR A O 1
ATOM 717 N N . ILE A 1 103 ? 9.316 5.765 -14.335 1.00 98.88 103 ILE A N 1
ATOM 718 C CA . ILE A 1 103 ? 8.359 4.672 -14.511 1.00 98.88 103 ILE A CA 1
ATOM 719 C C . ILE A 1 103 ? 6.979 5.216 -14.144 1.00 98.88 103 ILE A C 1
ATOM 721 O O . ILE A 1 103 ? 6.765 5.600 -13.001 1.00 98.88 103 ILE A O 1
ATOM 725 N N . ASN A 1 104 ? 6.051 5.248 -15.099 1.00 98.88 104 ASN A N 1
ATOM 726 C CA . ASN A 1 104 ? 4.691 5.752 -14.901 1.00 98.88 104 ASN A CA 1
ATOM 727 C C . ASN A 1 104 ? 3.687 4.698 -15.361 1.00 98.88 104 ASN A C 1
ATOM 729 O O . ASN A 1 104 ? 3.574 4.445 -16.563 1.00 98.88 104 ASN A O 1
ATOM 733 N N . LEU A 1 105 ? 2.961 4.077 -14.434 1.00 98.94 105 LEU A N 1
ATOM 734 C CA . LEU A 1 105 ? 1.998 3.024 -14.754 1.00 98.94 105 LEU A CA 1
ATOM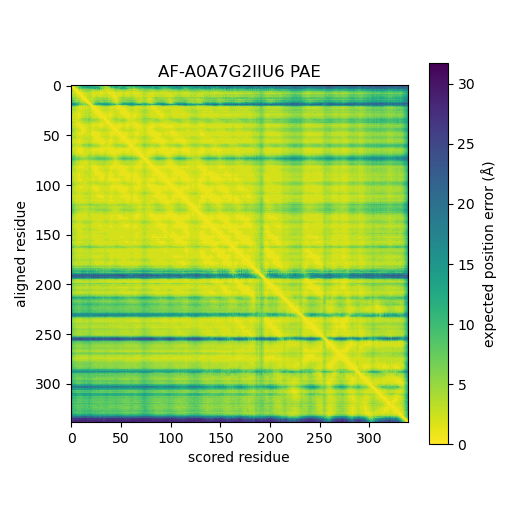 735 C C . LEU A 1 105 ? 0.595 3.442 -14.320 1.00 98.94 105 LEU A C 1
ATOM 737 O O . LEU A 1 105 ? 0.325 3.597 -13.135 1.00 98.94 105 LEU A O 1
ATOM 741 N N . THR A 1 106 ? -0.305 3.580 -15.287 1.00 98.88 106 THR A N 1
ATOM 742 C CA . THR A 1 106 ? -1.741 3.745 -15.062 1.00 98.88 106 THR A CA 1
ATOM 743 C C . THR A 1 106 ? -2.427 2.413 -15.331 1.00 98.88 106 THR A C 1
ATOM 745 O O . THR A 1 106 ? -2.596 2.003 -16.479 1.00 98.88 106 THR A O 1
ATOM 748 N N . MET A 1 107 ? -2.763 1.711 -14.257 1.00 98.81 107 MET A N 1
ATOM 749 C CA . MET A 1 107 ? -3.271 0.348 -14.271 1.00 98.81 107 MET A CA 1
ATOM 750 C C . MET A 1 107 ? -4.801 0.361 -14.201 1.00 98.81 107 MET A C 1
ATOM 752 O O . MET A 1 107 ? -5.384 0.732 -13.183 1.00 98.81 107 MET A O 1
ATOM 756 N N . ASP A 1 108 ? -5.453 -0.057 -15.287 1.00 98.81 108 ASP A N 1
ATOM 757 C CA . ASP A 1 108 ? -6.917 -0.090 -15.396 1.00 98.81 108 ASP A CA 1
ATOM 758 C C . ASP A 1 108 ? -7.540 -1.163 -14.485 1.00 98.81 108 ASP A C 1
ATOM 760 O O . ASP A 1 108 ? -6.855 -2.031 -13.934 1.00 98.81 108 ASP A O 1
ATOM 764 N N . ALA A 1 109 ? -8.870 -1.145 -14.380 1.00 98.50 109 ALA A N 1
ATOM 765 C CA . ALA A 1 109 ? -9.627 -2.082 -13.564 1.00 98.50 109 ALA A CA 1
ATOM 766 C C . ALA A 1 109 ? -9.296 -3.555 -13.862 1.00 98.50 109 ALA A C 1
ATOM 768 O O . ALA A 1 109 ? -9.170 -3.981 -15.017 1.00 98.50 109 ALA A O 1
ATOM 769 N N . GLY A 1 110 ? -9.174 -4.353 -12.799 1.00 97.56 110 GLY A N 1
ATOM 770 C CA . GLY A 1 110 ? -8.785 -5.763 -12.876 1.00 97.56 110 GLY A CA 1
ATOM 771 C C . GLY A 1 110 ? -7.292 -5.999 -13.119 1.00 97.56 110 GLY A C 1
ATOM 772 O O . GLY A 1 110 ? -6.904 -7.129 -13.428 1.00 97.56 110 GLY A O 1
ATOM 773 N N . SER A 1 111 ? -6.461 -4.958 -13.029 1.00 98.81 111 SER A N 1
ATOM 774 C CA . SER A 1 111 ? -5.006 -5.100 -13.002 1.00 98.81 111 SER A CA 1
ATOM 775 C C . SER A 1 111 ? -4.525 -5.791 -11.726 1.00 98.81 111 SER A C 1
ATOM 777 O O . SER A 1 111 ? -5.168 -5.718 -10.682 1.00 98.81 111 SER A O 1
ATOM 779 N N . TYR A 1 112 ? -3.373 -6.446 -11.809 1.00 98.88 112 TYR A N 1
ATOM 780 C CA . TYR A 1 112 ? -2.743 -7.130 -10.688 1.00 98.88 112 TYR A CA 1
ATOM 781 C C . TYR A 1 112 ? -1.245 -6.842 -10.677 1.00 98.88 112 TYR A C 1
ATOM 783 O O . TYR A 1 112 ? -0.573 -7.054 -11.686 1.00 98.88 112 TYR A O 1
ATOM 791 N N . PHE A 1 113 ? -0.729 -6.381 -9.547 1.00 98.88 113 PHE A N 1
ATOM 792 C CA . PHE A 1 113 ? 0.695 -6.247 -9.285 1.00 98.88 113 PHE A CA 1
ATOM 793 C C . PHE A 1 113 ? 1.047 -7.056 -8.036 1.00 98.88 113 PHE A C 1
ATOM 795 O O . PHE A 1 113 ? 0.442 -6.880 -6.987 1.00 98.88 113 PHE A O 1
ATOM 802 N N . GLU A 1 114 ? 2.014 -7.954 -8.150 1.00 98.81 114 GLU A N 1
ATOM 803 C CA . GLU A 1 114 ? 2.621 -8.663 -7.028 1.00 98.81 114 GLU A CA 1
ATOM 804 C C . GLU A 1 114 ? 4.126 -8.447 -7.084 1.00 98.81 114 GLU A C 1
ATOM 806 O O . GLU A 1 114 ? 4.768 -8.824 -8.066 1.00 98.81 114 GLU A O 1
ATOM 811 N N . GLY A 1 115 ? 4.672 -7.807 -6.056 1.00 98.56 115 GLY A N 1
ATOM 812 C CA . GLY A 1 115 ? 6.081 -7.441 -5.997 1.00 98.56 115 GLY A CA 1
ATOM 813 C C . GLY A 1 115 ? 6.312 -6.178 -5.177 1.00 98.56 115 GLY A C 1
ATOM 814 O O . GLY A 1 115 ? 5.366 -5.534 -4.704 1.00 98.56 115 GLY A O 1
ATOM 815 N N . ALA A 1 116 ? 7.582 -5.811 -5.044 1.00 98.69 116 ALA A N 1
ATOM 816 C CA . ALA A 1 116 ? 8.001 -4.579 -4.400 1.00 98.69 116 ALA A CA 1
ATOM 817 C C . ALA A 1 116 ? 8.360 -3.491 -5.422 1.00 98.69 116 ALA A C 1
ATOM 819 O O . ALA A 1 116 ? 8.626 -3.755 -6.604 1.00 98.69 116 ALA A O 1
ATOM 820 N N . THR A 1 117 ? 8.386 -2.241 -4.964 1.00 98.81 117 THR A N 1
ATOM 821 C CA . THR A 1 117 ? 8.943 -1.122 -5.734 1.00 98.81 117 THR A CA 1
ATOM 822 C C . THR A 1 117 ? 10.291 -0.689 -5.176 1.00 98.81 117 THR A C 1
ATOM 824 O O . THR A 1 117 ? 10.588 -0.884 -4.006 1.00 98.81 117 THR A O 1
ATOM 827 N N . SER A 1 118 ? 11.134 -0.067 -5.998 1.00 98.31 118 SER A N 1
ATOM 828 C CA . SER A 1 118 ? 12.367 0.552 -5.510 1.00 98.31 118 SER A CA 1
ATOM 829 C C . SER A 1 118 ? 12.731 1.780 -6.329 1.00 98.31 118 SER A C 1
ATOM 831 O O . SER A 1 118 ? 12.699 1.739 -7.561 1.00 98.31 118 SER A O 1
ATOM 833 N N . ILE A 1 119 ? 13.122 2.858 -5.648 1.00 97.50 119 ILE A N 1
ATOM 834 C CA . ILE A 1 119 ? 13.628 4.084 -6.268 1.00 97.50 119 ILE A CA 1
ATOM 835 C C . ILE A 1 119 ? 14.959 4.516 -5.652 1.00 97.50 119 ILE A C 1
ATOM 837 O O . ILE A 1 119 ? 15.206 4.343 -4.459 1.00 97.50 119 ILE A O 1
ATOM 841 N N . ASN A 1 120 ? 15.835 5.107 -6.464 1.00 95.50 120 ASN A N 1
ATOM 842 C CA . ASN A 1 120 ? 17.123 5.609 -6.000 1.00 95.50 120 ASN A CA 1
ATOM 843 C C . ASN A 1 120 ? 17.063 7.105 -5.658 1.00 95.50 120 ASN A C 1
ATOM 845 O O . ASN A 1 120 ? 17.394 7.964 -6.479 1.00 95.50 120 ASN A O 1
ATOM 849 N N . HIS A 1 121 ? 16.697 7.419 -4.414 1.00 89.88 121 HIS A N 1
ATOM 850 C CA . HIS A 1 121 ? 16.566 8.801 -3.938 1.00 89.88 121 HIS A CA 1
ATOM 851 C C . HIS A 1 121 ? 17.865 9.628 -4.016 1.00 89.88 121 HIS A C 1
ATOM 853 O O . HIS A 1 121 ? 17.793 10.857 -4.108 1.00 89.88 121 HIS A O 1
ATOM 859 N N . ASP A 1 122 ? 19.051 9.004 -4.060 1.00 92.50 122 ASP A N 1
ATOM 860 C CA . ASP A 1 122 ? 20.323 9.729 -4.209 1.00 92.50 122 ASP A CA 1
ATOM 861 C C . ASP A 1 122 ? 20.369 10.547 -5.505 1.00 92.50 122 ASP A C 1
ATOM 863 O O . ASP A 1 122 ? 21.052 11.570 -5.574 1.00 92.50 122 ASP A O 1
ATOM 867 N N . PHE A 1 123 ? 19.653 10.120 -6.548 1.00 93.06 123 PHE A N 1
ATOM 868 C CA . PHE A 1 123 ? 19.540 10.889 -7.783 1.00 93.06 123 PHE A CA 1
ATOM 869 C C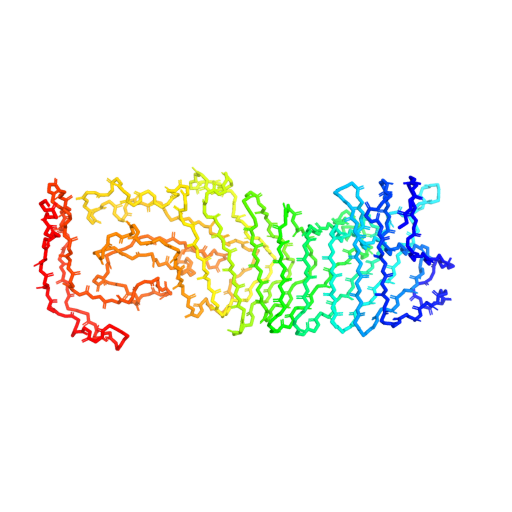 . PHE A 1 123 ? 18.764 12.188 -7.557 1.00 93.06 123 PHE A C 1
ATOM 871 O O . PHE A 1 123 ? 19.257 13.256 -7.934 1.00 93.06 123 PHE A O 1
ATOM 878 N N . ASN A 1 124 ? 17.636 12.118 -6.846 1.00 92.56 124 ASN A N 1
ATOM 879 C CA . ASN A 1 124 ? 16.777 13.271 -6.572 1.00 92.56 124 ASN A CA 1
ATOM 880 C C . ASN A 1 124 ? 17.537 14.350 -5.784 1.00 92.56 124 ASN A C 1
ATOM 882 O O . ASN A 1 124 ? 17.496 15.528 -6.137 1.00 92.56 124 ASN A O 1
ATOM 886 N N . THR A 1 125 ? 18.351 13.956 -4.794 1.00 91.50 125 THR A N 1
ATOM 887 C CA . THR A 1 125 ? 19.195 14.902 -4.025 1.00 91.50 125 THR A CA 1
ATOM 888 C C . THR A 1 125 ? 20.248 15.628 -4.873 1.00 91.50 125 THR A C 1
ATOM 890 O O . THR A 1 125 ? 20.771 16.670 -4.474 1.00 91.50 125 THR A O 1
ATOM 893 N N . ARG A 1 126 ? 20.557 15.104 -6.064 1.00 92.00 126 ARG A N 1
ATOM 894 C CA . ARG A 1 126 ? 21.498 15.681 -7.035 1.00 92.00 126 ARG A CA 1
ATOM 895 C C . ARG A 1 126 ? 20.797 16.463 -8.149 1.00 92.00 126 ARG A C 1
ATOM 897 O O . ARG A 1 126 ? 21.478 16.900 -9.077 1.00 92.00 126 ARG A O 1
ATOM 904 N N . GLY A 1 127 ? 19.475 16.621 -8.069 1.00 93.12 127 GLY A N 1
ATOM 905 C CA . GLY A 1 127 ? 18.655 17.248 -9.105 1.00 93.12 127 GLY A CA 1
ATOM 906 C C . GLY A 1 127 ? 18.491 16.387 -10.360 1.00 93.12 127 GLY A C 1
ATOM 907 O O . GLY A 1 127 ? 18.366 16.935 -11.452 1.00 93.12 127 GLY A O 1
ATOM 908 N N . LEU A 1 128 ? 18.574 15.060 -10.223 1.00 94.88 128 LEU A N 1
ATOM 909 C CA . LEU A 1 128 ? 18.275 14.100 -11.284 1.00 94.88 128 LEU A CA 1
ATOM 910 C C . LEU A 1 128 ? 17.039 13.300 -10.884 1.00 94.88 128 LEU A C 1
ATOM 912 O O . LEU A 1 128 ? 17.041 12.686 -9.825 1.00 94.88 128 LEU A O 1
ATOM 916 N N . ASP A 1 129 ? 16.026 13.256 -11.736 1.00 95.38 129 ASP A N 1
ATOM 917 C CA . ASP A 1 129 ? 14.761 12.623 -11.364 1.00 95.38 129 ASP A CA 1
ATOM 918 C C . ASP A 1 129 ? 14.872 11.089 -11.393 1.00 95.38 129 ASP A C 1
ATOM 920 O O . ASP A 1 129 ? 15.230 10.489 -12.405 1.00 95.38 129 ASP A O 1
ATOM 924 N N . SER A 1 130 ? 14.577 10.434 -10.280 1.00 97.31 130 SER A N 1
ATOM 925 C CA . SER A 1 130 ? 14.367 8.991 -10.169 1.00 97.31 130 SER A CA 1
ATOM 926 C C . SER A 1 130 ? 12.938 8.788 -9.694 1.00 97.31 130 SER A C 1
ATOM 928 O O . SER A 1 130 ? 12.683 8.758 -8.487 1.00 97.31 130 SER A O 1
ATOM 930 N N . GLU A 1 131 ? 12.017 8.674 -10.649 1.00 98.31 131 GLU A N 1
ATOM 931 C CA . GLU A 1 131 ? 10.584 8.649 -10.376 1.00 98.31 131 GLU A CA 1
ATOM 932 C C . GLU A 1 131 ? 9.943 7.291 -10.672 1.00 98.31 131 GLU A C 1
ATOM 934 O O . GLU A 1 131 ? 10.247 6.637 -11.677 1.00 98.31 131 GLU A O 1
ATOM 939 N N . LEU A 1 132 ? 9.035 6.878 -9.790 1.00 98.81 132 LEU A N 1
ATOM 940 C CA . LEU A 1 132 ? 8.167 5.718 -9.959 1.00 98.81 132 LEU A CA 1
ATOM 941 C C . LEU A 1 132 ? 6.772 6.097 -9.468 1.00 98.81 132 LEU A C 1
ATOM 943 O O . LEU A 1 132 ? 6.581 6.357 -8.282 1.00 98.81 132 LEU A O 1
ATOM 947 N N . SER A 1 133 ? 5.814 6.130 -10.384 1.00 98.88 133 SER A N 1
ATOM 948 C CA . SER A 1 133 ? 4.440 6.546 -10.120 1.00 98.88 133 SER A CA 1
ATOM 949 C C . SER A 1 133 ? 3.471 5.460 -10.560 1.00 98.88 133 SER A C 1
ATOM 951 O O . SER A 1 133 ? 3.538 4.982 -11.698 1.00 98.88 133 SER A O 1
ATOM 953 N N . LEU A 1 134 ? 2.572 5.083 -9.654 1.00 98.88 134 LEU A N 1
ATOM 954 C CA . LEU A 1 134 ? 1.530 4.092 -9.887 1.00 98.88 134 LEU A CA 1
ATOM 955 C C . LEU A 1 134 ? 0.155 4.741 -9.717 1.00 98.88 134 LEU A C 1
ATOM 957 O O . LEU A 1 134 ? -0.110 5.415 -8.725 1.00 98.88 134 LEU A O 1
ATOM 961 N N . THR A 1 135 ? -0.735 4.489 -10.667 1.00 98.94 135 THR A N 1
ATOM 962 C CA . THR A 1 135 ? -2.169 4.744 -10.529 1.00 98.94 135 THR A CA 1
ATOM 963 C C . THR A 1 135 ? -2.889 3.415 -10.652 1.00 98.94 135 THR A C 1
ATOM 965 O O . THR A 1 135 ? -2.729 2.735 -11.666 1.00 98.94 135 THR A O 1
ATOM 968 N N . LEU A 1 136 ? -3.677 3.044 -9.649 1.00 98.75 136 LEU A N 1
ATOM 969 C CA . LEU A 1 136 ? -4.433 1.796 -9.631 1.00 98.75 136 LEU A CA 1
ATOM 970 C C . LEU A 1 136 ? -5.926 2.113 -9.660 1.00 98.75 136 LEU A C 1
ATOM 972 O O . LEU A 1 136 ? -6.444 2.716 -8.729 1.00 98.75 136 LEU A O 1
ATOM 976 N N . ALA A 1 137 ? -6.621 1.720 -10.723 1.00 98.75 137 ALA A N 1
ATOM 977 C CA . ALA A 1 137 ? -8.069 1.887 -10.809 1.00 98.75 137 ALA A CA 1
ATOM 978 C C . ALA A 1 137 ? -8.825 0.911 -9.880 1.00 98.75 137 ALA A C 1
ATOM 980 O O . ALA A 1 137 ? -8.261 -0.080 -9.407 1.00 98.75 137 ALA A O 1
ATOM 981 N N . ASP A 1 138 ? -10.125 1.162 -9.682 1.00 97.56 138 ASP A N 1
ATOM 982 C CA . ASP A 1 138 ? -11.039 0.250 -8.977 1.00 97.56 138 ASP A CA 1
ATOM 983 C C . ASP A 1 138 ? -10.938 -1.187 -9.515 1.00 97.56 138 ASP A C 1
ATOM 985 O O . ASP A 1 138 ? -10.702 -1.415 -10.702 1.00 97.56 138 ASP A O 1
ATOM 989 N N . GLN A 1 139 ? -11.090 -2.173 -8.632 1.00 97.75 139 GLN A N 1
ATOM 990 C CA . GLN A 1 139 ? -10.868 -3.603 -8.888 1.00 97.75 139 GLN A CA 1
ATOM 991 C C . GLN A 1 139 ? -9.432 -3.977 -9.298 1.00 97.75 139 GLN A C 1
ATOM 993 O O . GLN A 1 139 ? -9.169 -5.140 -9.613 1.00 97.75 139 GLN A O 1
ATOM 998 N N . GLY A 1 140 ? -8.498 -3.025 -9.347 1.00 98.69 140 GLY A N 1
ATOM 999 C CA . GLY A 1 140 ? -7.072 -3.313 -9.403 1.00 98.69 140 GLY A CA 1
ATOM 1000 C C . GLY A 1 140 ? -6.564 -3.812 -8.049 1.00 98.69 140 GLY A C 1
ATOM 1001 O O . GLY A 1 140 ? -7.130 -3.471 -7.012 1.00 98.69 140 GLY A O 1
ATOM 1002 N N . LYS A 1 141 ? -5.496 -4.613 -8.039 1.00 98.88 141 LYS A N 1
ATOM 1003 C CA . LYS A 1 141 ? -4.857 -5.079 -6.803 1.00 98.88 141 LYS A CA 1
ATOM 1004 C C . LYS A 1 141 ? -3.337 -4.966 -6.868 1.00 98.88 141 LYS A C 1
ATOM 1006 O O . LYS A 1 141 ? -2.739 -5.399 -7.850 1.00 98.88 141 LYS A O 1
ATOM 1011 N N . TRP A 1 142 ? -2.729 -4.472 -5.795 1.00 98.88 142 TRP A N 1
ATOM 1012 C CA . TRP A 1 142 ? -1.300 -4.579 -5.521 1.00 98.88 142 TRP A CA 1
ATOM 1013 C C . TRP A 1 142 ? -1.071 -5.384 -4.236 1.00 98.88 142 TRP A C 1
ATOM 1015 O O . TRP A 1 142 ? -1.494 -4.968 -3.163 1.00 98.88 142 TRP A O 1
ATOM 1025 N N . LEU A 1 143 ? -0.415 -6.540 -4.348 1.00 98.75 143 LEU A N 1
ATOM 1026 C CA . LEU A 1 143 ? 0.176 -7.264 -3.226 1.00 98.75 143 LEU A CA 1
ATOM 1027 C C . LEU A 1 143 ? 1.622 -6.785 -3.029 1.00 98.75 143 LEU A C 1
ATOM 1029 O O . LEU A 1 143 ? 2.498 -7.099 -3.839 1.00 98.75 143 LEU A O 1
ATOM 1033 N N . VAL A 1 144 ? 1.847 -6.014 -1.968 1.00 98.69 144 VAL A N 1
ATOM 1034 C CA . VAL A 1 144 ? 3.153 -5.479 -1.572 1.00 98.69 144 VAL A CA 1
ATOM 1035 C C . VAL A 1 144 ? 3.918 -6.582 -0.848 1.00 98.69 144 VAL A C 1
ATOM 1037 O O . VAL A 1 144 ? 3.493 -7.040 0.210 1.00 98.69 144 VAL A O 1
ATOM 1040 N N . THR A 1 145 ? 5.026 -7.041 -1.425 1.00 97.19 145 THR A N 1
ATOM 1041 C CA . THR A 1 145 ? 5.756 -8.219 -0.919 1.00 97.19 145 THR A CA 1
ATOM 1042 C C . THR A 1 145 ? 6.986 -7.884 -0.077 1.00 97.19 145 THR A C 1
ATOM 1044 O O . THR A 1 145 ? 7.468 -8.746 0.648 1.00 97.19 145 THR A O 1
ATOM 1047 N N . ASP A 1 146 ? 7.503 -6.659 -0.177 1.00 96.69 146 ASP A N 1
ATOM 1048 C CA . ASP A 1 146 ? 8.669 -6.155 0.5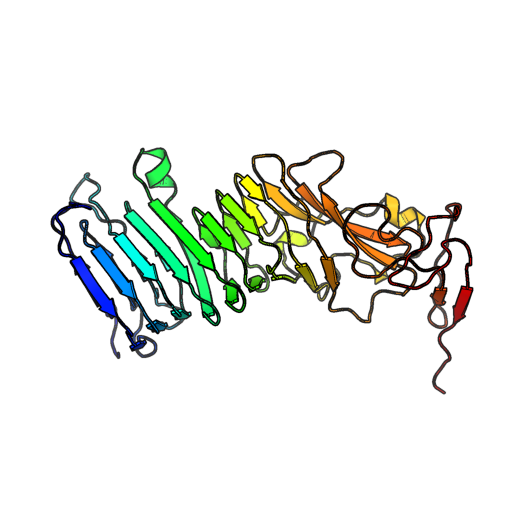64 1.00 96.69 146 ASP A CA 1
ATOM 1049 C C . ASP A 1 146 ? 8.590 -4.614 0.642 1.00 96.69 146 ASP A C 1
ATOM 1051 O O . ASP A 1 146 ? 7.657 -4.001 0.113 1.00 96.69 146 ASP A O 1
ATOM 1055 N N . SER A 1 147 ? 9.567 -3.979 1.288 1.00 96.81 147 SER A N 1
ATOM 1056 C CA . SER A 1 147 ? 9.732 -2.527 1.362 1.00 96.81 147 SER A CA 1
ATOM 1057 C C . SER A 1 147 ? 9.624 -1.874 -0.014 1.00 96.81 147 SER A C 1
ATOM 1059 O O . SER A 1 147 ? 10.418 -2.144 -0.916 1.00 96.81 147 SER A O 1
ATOM 1061 N N . SER A 1 148 ? 8.628 -1.003 -0.158 1.00 98.56 148 SER A N 1
ATOM 1062 C CA . SER A 1 148 ? 8.213 -0.444 -1.441 1.00 98.56 148 SER A CA 1
ATOM 1063 C C . SER A 1 148 ? 8.213 1.085 -1.420 1.00 98.56 148 SER A C 1
ATOM 1065 O O . SER A 1 148 ? 7.159 1.707 -1.256 1.00 98.56 148 SER A O 1
ATOM 1067 N N . PRO A 1 149 ? 9.386 1.730 -1.581 1.00 98.19 149 PRO A N 1
ATOM 1068 C CA . PRO A 1 149 ? 9.454 3.156 -1.846 1.00 98.19 149 PRO A CA 1
ATOM 1069 C C . PRO A 1 149 ? 9.039 3.477 -3.286 1.00 98.19 149 PRO A C 1
ATOM 1071 O O . PRO A 1 149 ? 9.468 2.818 -4.242 1.00 98.19 149 PRO A O 1
ATOM 1074 N N . LEU A 1 150 ? 8.236 4.525 -3.448 1.00 98.44 150 LEU A N 1
ATOM 1075 C CA . LEU A 1 150 ? 7.860 5.100 -4.733 1.00 98.44 150 LEU A CA 1
ATOM 1076 C C . LEU A 1 150 ? 7.634 6.613 -4.647 1.00 98.44 150 LEU A C 1
ATOM 1078 O O . LEU A 1 150 ? 7.615 7.219 -3.579 1.00 98.44 150 LEU A O 1
ATOM 1082 N N . THR A 1 151 ? 7.509 7.255 -5.803 1.00 98.56 151 THR A N 1
ATOM 1083 C CA . THR A 1 151 ? 7.275 8.699 -5.886 1.00 98.56 151 THR A CA 1
ATOM 1084 C C . THR A 1 151 ? 5.819 9.028 -5.617 1.00 98.56 151 THR A C 1
ATOM 1086 O O . THR A 1 151 ? 5.542 9.898 -4.797 1.00 98.56 151 THR A O 1
ATOM 1089 N N . SER A 1 152 ? 4.891 8.343 -6.286 1.00 98.69 152 SER A N 1
ATOM 1090 C CA . SER A 1 152 ? 3.465 8.559 -6.053 1.00 98.69 152 SER A CA 1
ATOM 1091 C C . SER A 1 152 ? 2.633 7.294 -6.210 1.00 98.69 152 SER A C 1
ATOM 1093 O O . SER A 1 152 ? 2.916 6.457 -7.073 1.00 98.69 152 SER A O 1
ATOM 1095 N N . LEU A 1 153 ? 1.601 7.186 -5.377 1.00 98.88 153 LEU A N 1
ATOM 1096 C CA . LEU A 1 153 ? 0.536 6.201 -5.496 1.00 98.88 153 LEU A CA 1
ATOM 1097 C C . LEU A 1 153 ? -0.816 6.915 -5.479 1.00 98.88 153 LEU A C 1
ATOM 1099 O O . LEU A 1 153 ? -1.179 7.526 -4.477 1.00 98.88 153 LEU A O 1
ATOM 1103 N N . ASP A 1 154 ? -1.563 6.801 -6.572 1.00 98.88 154 ASP A N 1
ATOM 1104 C CA . ASP A 1 154 ? -2.978 7.167 -6.634 1.00 98.88 154 ASP A CA 1
ATOM 1105 C C . ASP A 1 154 ? -3.810 5.886 -6.719 1.00 98.88 154 ASP A C 1
ATOM 1107 O O . ASP A 1 154 ? -3.813 5.194 -7.743 1.00 98.88 154 ASP A O 1
ATOM 1111 N N . ASN A 1 155 ? -4.448 5.517 -5.614 1.00 98.81 155 ASN A N 1
ATOM 1112 C CA . ASN A 1 155 ? -5.129 4.244 -5.474 1.00 98.81 155 ASN A CA 1
ATOM 1113 C C . ASN A 1 155 ? -6.646 4.423 -5.444 1.00 98.81 155 ASN A C 1
ATOM 1115 O O . ASN A 1 155 ? -7.178 5.169 -4.633 1.00 98.81 155 ASN A O 1
ATOM 1119 N N . ALA A 1 156 ? -7.333 3.659 -6.283 1.00 98.75 156 ALA A N 1
ATOM 1120 C CA . ALA A 1 156 ? -8.768 3.412 -6.240 1.00 98.75 156 ALA A CA 1
ATOM 1121 C C . ALA A 1 156 ? -9.084 1.912 -6.090 1.00 98.75 156 ALA A C 1
ATOM 1123 O O . ALA A 1 156 ? -10.254 1.546 -6.051 1.00 98.75 156 ALA A O 1
ATOM 1124 N N . GLY A 1 157 ? -8.064 1.047 -6.055 1.00 98.75 157 GLY A N 1
ATOM 1125 C CA . GLY A 1 157 ? -8.190 -0.405 -5.936 1.00 98.75 157 GLY A CA 1
ATOM 1126 C C . GLY A 1 157 ? -7.765 -0.924 -4.562 1.00 98.75 157 GLY A C 1
ATOM 1127 O O . GLY A 1 157 ? -7.845 -0.227 -3.551 1.00 98.75 157 GLY A O 1
ATOM 1128 N N . THR A 1 158 ? -7.291 -2.168 -4.518 1.00 98.88 158 THR A N 1
ATOM 1129 C CA . THR A 1 158 ? -6.812 -2.816 -3.293 1.00 98.88 158 THR A CA 1
ATOM 1130 C C . THR A 1 158 ? -5.291 -2.776 -3.191 1.00 98.88 158 THR A C 1
ATOM 1132 O O . THR A 1 158 ? -4.601 -3.272 -4.079 1.00 98.88 158 THR A O 1
ATOM 1135 N N . VAL A 1 159 ? -4.767 -2.288 -2.071 1.00 98.81 159 VAL A N 1
ATOM 1136 C CA . VAL A 1 159 ? -3.364 -2.453 -1.675 1.00 98.81 159 VAL A CA 1
ATOM 1137 C C . VAL A 1 159 ? -3.321 -3.394 -0.477 1.00 98.81 159 VAL A C 1
ATOM 1139 O O . VAL A 1 159 ? -3.950 -3.138 0.545 1.00 98.81 159 VAL A O 1
ATOM 1142 N N . GLU A 1 160 ? -2.602 -4.501 -0.607 1.00 98.31 160 GLU A N 1
ATOM 1143 C CA . GLU A 1 160 ? -2.430 -5.504 0.441 1.00 98.31 160 GLU A CA 1
ATOM 1144 C C . GLU A 1 160 ? -0.968 -5.562 0.855 1.00 98.31 160 GLU A C 1
ATOM 1146 O O . GLU A 1 160 ? -0.110 -5.917 0.048 1.00 98.31 160 GLU A O 1
ATOM 1151 N N . LEU A 1 161 ? -0.690 -5.210 2.109 1.00 97.38 161 LEU A N 1
ATOM 1152 C CA . LEU A 1 161 ? 0.640 -5.328 2.687 1.00 97.38 161 LEU A CA 1
ATOM 1153 C C . LEU A 1 161 ? 0.817 -6.753 3.206 1.00 97.38 161 LEU A C 1
ATOM 1155 O O . LEU A 1 161 ? 0.153 -7.160 4.161 1.00 97.38 161 LEU A O 1
ATOM 1159 N N . ALA A 1 162 ? 1.727 -7.509 2.590 1.00 93.62 162 ALA A N 1
ATOM 1160 C CA . ALA A 1 162 ? 2.166 -8.779 3.149 1.00 93.62 162 ALA A CA 1
ATOM 1161 C C . ALA A 1 162 ? 2.853 -8.564 4.510 1.00 93.62 162 ALA A C 1
ATOM 1163 O O . ALA A 1 162 ? 3.287 -7.455 4.842 1.00 93.62 162 ALA A O 1
ATOM 1164 N N . ALA A 1 163 ? 2.985 -9.638 5.291 1.00 87.25 163 ALA A N 1
ATOM 1165 C CA . ALA A 1 163 ? 3.688 -9.597 6.571 1.00 87.25 163 ALA A CA 1
ATOM 1166 C C . ALA A 1 163 ? 5.093 -8.988 6.414 1.00 87.25 163 ALA A C 1
ATOM 1168 O O . ALA A 1 163 ? 5.826 -9.343 5.493 1.00 87.25 163 ALA A O 1
ATOM 1169 N N . ASP A 1 164 ? 5.438 -8.068 7.316 1.00 88.50 164 ASP A N 1
ATOM 1170 C CA . ASP A 1 164 ? 6.708 -7.325 7.342 1.00 88.50 164 ASP A CA 1
ATOM 1171 C C . ASP A 1 164 ? 7.005 -6.433 6.113 1.00 88.50 164 ASP A C 1
ATOM 1173 O O . ASP A 1 164 ? 8.067 -5.810 6.064 1.00 88.50 164 ASP A O 1
ATOM 1177 N N . SER A 1 165 ? 6.083 -6.303 5.152 1.00 94.19 165 SER A N 1
ATOM 1178 C CA . SER A 1 165 ? 6.212 -5.341 4.050 1.00 94.19 165 SER A CA 1
ATOM 1179 C C . SER A 1 165 ? 5.897 -3.913 4.507 1.00 94.19 165 SER A C 1
ATOM 1181 O O . SER A 1 165 ? 5.159 -3.692 5.471 1.00 94.19 165 SER A O 1
ATOM 1183 N N . THR A 1 166 ? 6.458 -2.925 3.809 1.00 96.44 166 THR A N 1
ATOM 1184 C CA . THR A 1 166 ? 6.212 -1.505 4.086 1.00 96.44 166 THR A CA 1
ATOM 1185 C C . THR A 1 166 ? 5.987 -0.731 2.797 1.00 96.44 166 THR A C 1
ATOM 1187 O O . THR A 1 166 ? 6.489 -1.095 1.732 1.00 96.44 166 THR A O 1
ATOM 1190 N N . LEU A 1 167 ? 5.241 0.365 2.898 1.00 98.12 167 LEU A N 1
ATOM 1191 C CA . LEU A 1 167 ? 4.945 1.261 1.788 1.00 98.12 167 LEU A CA 1
ATOM 1192 C C . LEU A 1 167 ? 5.471 2.659 2.112 1.00 98.12 167 LEU A C 1
ATOM 1194 O O . LEU A 1 167 ? 5.181 3.209 3.172 1.00 98.12 167 LEU A O 1
ATOM 1198 N N . HIS A 1 168 ? 6.227 3.252 1.192 1.00 97.94 168 HIS A N 1
ATOM 1199 C CA . HIS A 1 168 ? 6.672 4.637 1.320 1.00 97.94 168 HIS A CA 1
ATOM 1200 C C . HIS A 1 168 ? 6.400 5.407 0.035 1.00 97.94 168 HIS A C 1
ATOM 1202 O O . HIS A 1 168 ? 7.033 5.118 -0.974 1.00 97.94 168 HIS A O 1
ATOM 1208 N N . ALA A 1 169 ? 5.532 6.417 0.058 1.00 98.19 169 ALA A N 1
ATOM 1209 C CA . ALA A 1 169 ? 5.284 7.258 -1.113 1.00 98.19 169 ALA A CA 1
ATOM 1210 C C . ALA A 1 169 ? 5.448 8.742 -0.786 1.00 98.19 169 ALA A C 1
ATOM 1212 O O . ALA A 1 169 ? 4.856 9.227 0.175 1.00 98.19 169 ALA A O 1
ATOM 1213 N N . ASN A 1 170 ? 6.168 9.505 -1.617 1.00 97.88 170 ASN A N 1
ATOM 1214 C CA . ASN A 1 170 ? 6.224 10.963 -1.417 1.00 97.88 170 ASN A CA 1
ATOM 1215 C C . ASN A 1 170 ? 4.815 11.580 -1.482 1.00 97.88 170 ASN A C 1
ATOM 1217 O O . ASN A 1 170 ? 4.530 12.519 -0.746 1.00 97.88 170 ASN A O 1
ATOM 1221 N N . SER A 1 171 ? 3.944 11.032 -2.333 1.00 98.44 171 SER A N 1
ATOM 1222 C CA . SER A 1 171 ? 2.516 11.345 -2.375 1.00 98.44 171 SER A CA 1
ATOM 1223 C C . SER A 1 171 ? 1.685 10.061 -2.414 1.00 98.44 171 SER A C 1
ATOM 1225 O O . SER A 1 171 ? 1.863 9.237 -3.313 1.00 98.44 171 SER A O 1
ATOM 1227 N N . LEU A 1 172 ? 0.780 9.889 -1.453 1.00 98.69 172 LEU A N 1
ATOM 1228 C CA . LEU A 1 172 ? -0.181 8.787 -1.403 1.00 98.69 172 LEU A CA 1
ATOM 1229 C C . LEU A 1 172 ? -1.599 9.350 -1.376 1.00 98.69 172 LEU A C 1
ATOM 1231 O O . LEU A 1 172 ? -1.950 10.112 -0.480 1.00 98.69 172 LEU A O 1
ATOM 1235 N N . THR A 1 173 ? -2.427 8.943 -2.329 1.00 98.81 173 THR A N 1
ATOM 1236 C CA . THR A 1 173 ? -3.866 9.210 -2.316 1.00 98.81 173 THR A CA 1
ATOM 1237 C C . THR A 1 173 ? -4.617 7.891 -2.293 1.00 98.81 173 THR A C 1
ATOM 1239 O O . THR A 1 173 ? -4.461 7.068 -3.194 1.00 98.81 173 THR A O 1
ATOM 1242 N N . LEU A 1 174 ? -5.440 7.702 -1.266 1.00 98.81 174 LEU A N 1
ATOM 1243 C CA . LEU A 1 174 ? -6.500 6.705 -1.263 1.00 98.81 174 LEU A CA 1
ATOM 1244 C C . LEU A 1 174 ? -7.795 7.399 -1.690 1.00 98.81 174 LEU A C 1
ATOM 1246 O O . LEU A 1 174 ? -8.197 8.389 -1.087 1.00 98.81 174 LEU A O 1
ATOM 1250 N N . GLN A 1 175 ? -8.421 6.911 -2.757 1.00 98.69 175 GLN A N 1
ATOM 1251 C CA . GLN A 1 175 ? -9.751 7.336 -3.200 1.00 98.69 175 GLN A CA 1
ATOM 1252 C C . GLN A 1 175 ? -10.855 6.571 -2.456 1.00 98.69 175 GLN A C 1
ATOM 1254 O O . GLN A 1 175 ? -10.582 5.543 -1.843 1.00 98.69 175 GLN A O 1
ATOM 1259 N N . GLU A 1 176 ? -12.107 7.015 -2.588 1.00 98.19 176 GLU A N 1
ATOM 1260 C CA . GLU A 1 176 ? -13.298 6.414 -1.959 1.00 98.19 176 GLU A CA 1
ATOM 1261 C C . GLU A 1 176 ? -13.420 4.891 -2.165 1.00 98.19 176 GLU A C 1
ATOM 1263 O O . GLU A 1 176 ? -13.843 4.180 -1.262 1.00 98.19 176 GLU A O 1
ATOM 1268 N N . SER A 1 177 ? -13.033 4.358 -3.329 1.00 98.12 177 SER A N 1
ATOM 1269 C CA . SER A 1 177 ? -13.090 2.911 -3.608 1.00 98.12 177 SER A CA 1
ATOM 1270 C C . SER A 1 177 ? -11.858 2.128 -3.141 1.00 98.12 177 SER A C 1
ATOM 1272 O O . SER A 1 177 ? -11.775 0.922 -3.375 1.00 98.12 177 SER A O 1
ATOM 1274 N N . SER A 1 178 ? -10.884 2.798 -2.521 1.00 98.81 178 SER A N 1
ATOM 1275 C CA . SER A 1 178 ? -9.669 2.155 -2.029 1.00 98.81 178 SER A CA 1
ATOM 1276 C C . SER A 1 178 ? -9.979 1.113 -0.976 1.00 98.81 178 SER A C 1
ATOM 1278 O O . SER A 1 178 ? -10.807 1.332 -0.099 1.00 98.81 178 SER A O 1
ATOM 1280 N N . ILE A 1 179 ? -9.220 0.025 -1.008 1.00 98.62 179 ILE A N 1
ATOM 1281 C CA . ILE A 1 179 ? -9.144 -0.928 0.093 1.00 98.62 179 ILE A CA 1
ATOM 1282 C C . ILE A 1 179 ? -7.678 -1.065 0.483 1.00 98.62 179 ILE A C 1
ATOM 1284 O O . ILE A 1 179 ? -6.842 -1.421 -0.348 1.00 98.62 179 ILE A O 1
ATOM 1288 N N . LEU A 1 180 ? -7.364 -0.808 1.744 1.00 98.44 180 LEU A N 1
ATOM 1289 C CA . LEU A 1 180 ? -6.048 -1.024 2.323 1.00 98.44 180 LEU A CA 1
ATOM 1290 C C . LEU A 1 180 ? -6.118 -2.212 3.286 1.00 98.44 180 LEU A C 1
ATOM 1292 O O . LEU A 1 180 ? -6.792 -2.133 4.308 1.00 98.44 180 LEU A O 1
ATOM 1296 N N . ASN A 1 181 ? -5.415 -3.300 2.978 1.00 97.50 181 ASN A N 1
ATOM 1297 C CA . ASN A 1 181 ? -5.336 -4.486 3.832 1.00 97.50 181 ASN A CA 1
ATOM 1298 C C . ASN A 1 181 ? -3.990 -4.518 4.557 1.00 97.50 181 ASN A C 1
ATOM 1300 O O . ASN A 1 181 ? -2.938 -4.490 3.914 1.00 97.50 181 ASN A O 1
ATOM 1304 N N . VAL A 1 182 ? -4.029 -4.611 5.885 1.00 94.38 182 VAL A N 1
ATOM 1305 C CA . VAL A 1 182 ? -2.837 -4.596 6.737 1.00 94.38 182 VAL A CA 1
ATOM 1306 C C . VAL A 1 182 ? -2.875 -5.743 7.738 1.00 94.38 182 VAL A C 1
ATOM 1308 O O . VAL A 1 182 ? -3.845 -5.897 8.479 1.00 94.38 182 VAL A O 1
ATOM 1311 N N . ASP A 1 183 ? -1.780 -6.494 7.833 1.00 90.44 183 ASP A N 1
ATOM 1312 C CA . ASP A 1 183 ? -1.540 -7.397 8.957 1.00 90.44 183 ASP A CA 1
ATOM 1313 C C . ASP A 1 183 ? -0.725 -6.691 10.052 1.00 90.44 183 ASP A C 1
ATOM 1315 O O . ASP A 1 183 ? 0.416 -6.275 9.847 1.00 90.44 183 ASP A O 1
ATOM 1319 N N . LEU A 1 184 ? -1.315 -6.566 11.242 1.00 89.25 184 LEU A N 1
ATOM 1320 C CA . LEU A 1 184 ? -0.686 -5.929 12.397 1.00 89.25 184 LEU A CA 1
ATOM 1321 C C . LEU A 1 184 ? 0.391 -6.803 13.057 1.00 89.25 184 LEU A C 1
ATOM 1323 O O . LEU A 1 184 ? 1.091 -6.333 13.947 1.00 89.25 184 LEU A O 1
ATOM 1327 N N . SER A 1 185 ? 0.540 -8.067 12.647 1.00 86.19 185 SER A N 1
ATOM 1328 C CA . SER A 1 185 ? 1.593 -8.968 13.136 1.00 86.19 185 SER A CA 1
ATOM 1329 C C . SER A 1 185 ? 2.998 -8.612 12.650 1.00 86.19 185 SER A C 1
ATOM 1331 O O . SER A 1 185 ? 3.965 -9.218 13.120 1.00 86.19 185 SER A O 1
ATOM 1333 N N . ALA A 1 186 ? 3.122 -7.636 11.744 1.00 82.88 186 ALA A N 1
ATOM 1334 C CA . ALA A 1 186 ? 4.406 -7.137 11.283 1.00 82.88 186 ALA A CA 1
ATOM 1335 C C . ALA A 1 186 ? 5.309 -6.765 12.470 1.00 82.88 186 ALA A C 1
ATOM 1337 O O . ALA A 1 186 ? 4.920 -6.049 13.394 1.00 82.88 186 ALA A O 1
ATOM 1338 N N . THR A 1 187 ? 6.559 -7.218 12.427 1.00 77.88 187 THR A N 1
ATOM 1339 C CA . THR A 1 187 ? 7.576 -6.945 13.452 1.00 77.88 187 THR A CA 1
ATOM 1340 C C . THR A 1 187 ? 7.817 -5.448 13.641 1.00 77.88 187 THR A C 1
ATOM 1342 O O . THR A 1 187 ? 8.062 -4.991 14.761 1.00 77.88 187 THR A O 1
ATOM 1345 N N . ALA A 1 188 ? 7.662 -4.675 12.564 1.00 75.00 188 ALA A N 1
ATOM 1346 C CA . ALA A 1 188 ? 7.684 -3.219 12.568 1.00 75.00 188 ALA A CA 1
ATOM 1347 C C . ALA A 1 188 ? 6.558 -2.578 13.396 1.00 75.00 188 ALA A C 1
ATOM 1349 O O . ALA A 1 188 ? 6.626 -1.388 13.638 1.00 75.00 188 ALA A O 1
ATOM 1350 N N . LEU A 1 189 ? 5.566 -3.323 13.889 1.00 79.44 189 LEU A N 1
ATOM 1351 C CA . LEU A 1 189 ? 4.524 -2.819 14.794 1.00 79.44 189 LEU A CA 1
ATOM 1352 C C . LEU A 1 189 ? 4.620 -3.402 16.214 1.00 79.44 189 LEU A C 1
ATOM 1354 O O . LEU A 1 189 ? 3.813 -3.074 17.075 1.00 79.44 189 LEU A O 1
ATOM 1358 N N . ALA A 1 190 ? 5.624 -4.238 16.501 1.00 66.00 190 ALA A N 1
ATOM 1359 C CA . ALA A 1 190 ? 5.715 -4.999 17.754 1.00 66.00 190 ALA A CA 1
ATOM 1360 C C . ALA A 1 190 ? 6.020 -4.164 19.022 1.00 66.00 190 ALA A C 1
ATOM 1362 O O . ALA A 1 190 ? 6.138 -4.720 20.114 1.00 66.00 190 ALA A O 1
ATOM 1363 N N . SER A 1 191 ? 6.200 -2.847 18.904 1.00 61.09 191 SER A N 1
ATOM 1364 C CA . SER A 1 191 ? 6.377 -1.928 20.033 1.00 61.09 191 SER A CA 1
ATOM 1365 C C . SER A 1 191 ? 5.831 -0.551 19.665 1.00 61.09 191 SER A C 1
ATOM 1367 O O . SER A 1 191 ? 5.876 -0.175 18.496 1.00 61.09 191 SER A O 1
ATOM 1369 N N . ALA A 1 192 ? 5.381 0.247 20.634 1.00 54.09 192 ALA A N 1
ATOM 1370 C CA . ALA A 1 192 ? 4.858 1.587 20.342 1.00 54.09 192 ALA A CA 1
ATOM 1371 C C . ALA A 1 192 ? 5.901 2.600 19.839 1.00 54.09 192 ALA A C 1
ATOM 1373 O O . ALA A 1 192 ? 5.539 3.695 19.427 1.00 54.09 192 ALA A O 1
ATOM 1374 N N . ASN A 1 193 ? 7.191 2.244 19.849 1.00 58.84 193 ASN A N 1
ATOM 1375 C CA . ASN A 1 193 ? 8.259 3.036 19.226 1.00 58.84 193 ASN A CA 1
ATOM 1376 C C . ASN A 1 193 ? 8.688 2.478 17.860 1.00 58.84 193 ASN A C 1
ATOM 1378 O O . ASN A 1 193 ? 9.728 2.879 17.331 1.00 58.84 193 ASN A O 1
ATOM 1382 N N . SER A 1 194 ? 7.971 1.486 17.335 1.00 69.56 194 SER A N 1
ATOM 1383 C CA . SER A 1 194 ? 8.324 0.855 16.073 1.00 69.56 194 SER A CA 1
ATOM 1384 C C . SER A 1 194 ? 7.886 1.705 14.872 1.00 69.56 194 SER A C 1
ATOM 1386 O O . SER A 1 194 ? 7.064 2.611 14.993 1.00 69.56 194 SER A O 1
ATOM 1388 N N . ALA A 1 195 ? 8.502 1.453 13.716 1.00 84.19 195 ALA A N 1
ATOM 1389 C CA . ALA A 1 195 ? 8.275 2.250 12.518 1.00 84.19 195 ALA A CA 1
ATOM 1390 C C . ALA A 1 195 ? 6.883 1.970 11.911 1.00 84.19 195 ALA A C 1
ATOM 1392 O O . ALA A 1 195 ? 6.509 0.804 11.780 1.00 84.19 195 ALA A O 1
ATOM 1393 N N . PRO A 1 196 ? 6.143 3.005 11.484 1.00 92.75 196 PRO A N 1
ATOM 1394 C CA . PRO A 1 196 ? 4.862 2.825 10.811 1.00 92.75 196 PRO A CA 1
ATOM 1395 C C . PRO A 1 196 ? 5.025 2.020 9.517 1.00 92.75 196 PRO A C 1
ATOM 1397 O O . PRO A 1 196 ? 6.049 2.109 8.836 1.00 92.75 196 PRO A O 1
ATOM 1400 N N . LEU A 1 197 ? 4.001 1.237 9.165 1.00 94.75 197 LEU A N 1
ATOM 1401 C CA . LEU A 1 197 ? 4.021 0.417 7.945 1.00 94.75 197 LEU A CA 1
ATOM 1402 C C . LEU A 1 197 ? 3.898 1.256 6.679 1.00 94.75 197 LEU A C 1
ATOM 1404 O O . LEU A 1 197 ? 4.378 0.851 5.619 1.00 94.75 197 LEU A O 1
ATOM 1408 N N . ILE A 1 198 ? 3.244 2.409 6.794 1.00 97.69 198 ILE A N 1
ATOM 1409 C CA . ILE A 1 198 ? 3.027 3.329 5.691 1.00 97.69 198 ILE A CA 1
ATOM 1410 C C . ILE A 1 198 ? 3.649 4.661 6.066 1.00 97.69 198 ILE A C 1
ATOM 1412 O O . ILE A 1 198 ? 3.324 5.249 7.097 1.00 97.69 198 ILE A O 1
ATOM 1416 N N . THR A 1 199 ? 4.542 5.139 5.211 1.00 97.50 199 THR A N 1
ATOM 1417 C CA . THR A 1 199 ? 5.153 6.456 5.364 1.00 97.50 199 THR A CA 1
ATOM 1418 C C . THR A 1 199 ? 5.003 7.288 4.106 1.00 97.50 199 THR A C 1
ATOM 1420 O O . THR A 1 199 ? 4.794 6.754 3.013 1.00 97.50 199 THR A O 1
ATOM 1423 N N . GLY A 1 200 ? 5.122 8.604 4.232 1.00 95.94 200 GLY A N 1
ATOM 1424 C CA . GLY A 1 200 ? 5.094 9.455 3.054 1.00 95.94 200 GLY A CA 1
ATOM 1425 C C . GLY A 1 200 ? 5.398 10.918 3.300 1.00 95.94 200 GLY A C 1
ATOM 1426 O O . GLY A 1 200 ? 5.665 11.334 4.422 1.00 95.94 200 GLY A O 1
ATOM 1427 N N . GLY A 1 201 ? 5.378 11.696 2.220 1.00 97.50 201 GLY A N 1
ATOM 1428 C CA . GLY A 1 201 ? 5.497 13.152 2.294 1.00 97.50 201 GLY A CA 1
ATOM 1429 C C . GLY A 1 201 ? 4.135 13.810 2.518 1.00 97.50 201 GLY A C 1
ATOM 1430 O O . GLY A 1 201 ? 3.922 14.541 3.488 1.00 97.50 201 GLY A O 1
ATOM 1431 N N . GLU A 1 202 ? 3.200 13.508 1.620 1.00 97.88 202 GLU A N 1
ATOM 1432 C CA . GLU A 1 202 ? 1.815 13.977 1.637 1.00 97.88 202 GLU A CA 1
ATOM 1433 C C . GLU A 1 202 ? 0.864 12.786 1.483 1.00 97.88 202 GLU A C 1
ATOM 1435 O O . GLU A 1 202 ? 0.955 12.033 0.509 1.00 97.88 202 GLU A O 1
ATOM 1440 N N . ILE A 1 203 ? -0.060 12.620 2.435 1.00 98.62 203 ILE A N 1
ATOM 1441 C CA . ILE A 1 203 ? -1.032 11.522 2.433 1.00 98.62 203 ILE A CA 1
ATOM 1442 C C . ILE A 1 203 ? -2.464 12.067 2.501 1.00 98.62 203 ILE A C 1
ATOM 1444 O O . ILE A 1 203 ? -2.817 12.858 3.383 1.00 98.62 203 ILE A O 1
ATOM 1448 N N . ALA A 1 204 ? -3.295 11.612 1.565 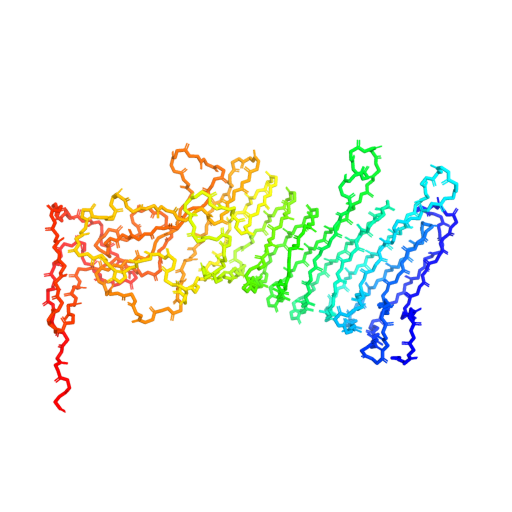1.00 98.62 204 ALA A N 1
ATOM 1449 C CA . ALA A 1 204 ? -4.737 11.817 1.543 1.00 98.62 204 ALA A CA 1
ATOM 1450 C C . ALA A 1 204 ? -5.451 10.472 1.727 1.00 98.62 204 ALA A C 1
ATOM 1452 O O . ALA A 1 204 ? -5.213 9.533 0.964 1.00 98.62 204 ALA A O 1
ATOM 1453 N N . LEU A 1 205 ? -6.298 10.381 2.752 1.00 98.56 205 LEU A N 1
ATOM 1454 C CA . LEU A 1 205 ? -7.028 9.171 3.123 1.00 98.56 205 LEU A CA 1
ATOM 1455 C C . LEU A 1 205 ? -8.510 9.281 2.758 1.00 98.56 205 LEU A C 1
ATOM 1457 O O . LEU A 1 205 ? -9.148 10.307 2.996 1.00 98.56 205 LEU A O 1
ATOM 1461 N N . ASP A 1 206 ? -9.027 8.183 2.224 1.00 98.06 206 ASP A N 1
ATOM 1462 C CA . ASP A 1 206 ? -10.434 7.877 1.979 1.00 98.06 206 ASP A CA 1
ATOM 1463 C C . ASP A 1 206 ? -10.554 6.338 1.905 1.00 98.06 206 ASP A C 1
ATOM 1465 O O . ASP A 1 206 ? -9.562 5.620 2.087 1.00 98.06 206 ASP A O 1
ATOM 1469 N N . GLY A 1 207 ? -11.747 5.822 1.629 1.00 98.12 207 GLY A N 1
ATOM 1470 C CA . GLY A 1 207 ? -11.990 4.399 1.406 1.00 98.12 207 GLY A CA 1
ATOM 1471 C C . GLY A 1 207 ? -11.857 3.539 2.662 1.00 98.12 207 GLY A C 1
ATOM 1472 O O . GLY A 1 207 ? -12.035 4.004 3.791 1.00 98.12 207 GLY A O 1
ATOM 1473 N N . ASP A 1 208 ? -11.582 2.255 2.460 1.00 98.12 208 ASP A N 1
ATOM 1474 C CA . ASP A 1 208 ? -11.708 1.230 3.488 1.00 98.12 208 ASP A CA 1
ATOM 1475 C C . ASP A 1 208 ? -10.341 0.744 3.985 1.00 98.12 208 ASP A C 1
ATOM 1477 O O . ASP A 1 208 ? -9.463 0.371 3.205 1.00 98.12 208 ASP A O 1
ATOM 1481 N N . LEU A 1 209 ? -10.178 0.675 5.306 1.00 97.94 209 LEU A N 1
ATOM 1482 C CA . LEU A 1 209 ? -9.063 0.009 5.972 1.00 97.94 209 LEU A CA 1
ATOM 1483 C C . LEU A 1 209 ? -9.539 -1.322 6.550 1.00 97.94 209 LEU A C 1
ATOM 1485 O O . LEU A 1 209 ? -10.479 -1.393 7.345 1.00 97.94 209 LEU A O 1
ATOM 1489 N N . HIS A 1 210 ? -8.842 -2.388 6.202 1.00 96.50 210 HIS A N 1
ATOM 1490 C CA . HIS A 1 210 ? -9.056 -3.710 6.750 1.00 96.50 210 HIS A CA 1
ATOM 1491 C C . HIS A 1 210 ? -7.806 -4.179 7.496 1.00 96.50 210 HIS A C 1
ATOM 1493 O O . HIS A 1 210 ? -6.707 -4.206 6.940 1.00 96.50 210 HIS A O 1
ATOM 1499 N N . ILE A 1 211 ? -7.975 -4.549 8.766 1.00 93.56 211 ILE A N 1
ATOM 1500 C CA . ILE A 1 211 ? -6.873 -4.959 9.640 1.00 93.56 211 ILE A CA 1
ATOM 1501 C C . ILE A 1 211 ? -6.995 -6.414 10.107 1.00 93.56 211 ILE A C 1
ATOM 1503 O O . ILE A 1 211 ? -7.988 -6.838 10.708 1.00 93.56 211 ILE A O 1
ATOM 1507 N N . SER A 1 212 ? -5.916 -7.168 9.943 1.00 90.00 212 SER A N 1
ATOM 1508 C CA . SER A 1 212 ? -5.729 -8.461 10.592 1.00 90.00 212 SER A CA 1
ATOM 1509 C C . SER A 1 212 ? -4.920 -8.275 11.873 1.00 90.00 212 SER A C 1
ATOM 1511 O O . SER A 1 212 ? -3.817 -7.738 11.857 1.00 90.00 212 SER A O 1
ATOM 1513 N N . ASN A 1 213 ? -5.457 -8.724 13.010 1.00 86.25 213 ASN A N 1
ATOM 1514 C CA . ASN A 1 213 ? -4.756 -8.720 14.301 1.00 86.25 213 ASN A CA 1
ATOM 1515 C C . ASN A 1 213 ? -4.254 -10.130 14.671 1.00 86.25 213 ASN A C 1
ATOM 1517 O O . ASN A 1 213 ? -4.302 -10.540 15.833 1.00 86.25 213 ASN A O 1
ATOM 1521 N N . SER A 1 214 ? -3.804 -10.902 13.677 1.00 80.44 214 SER A N 1
ATOM 1522 C CA . SER A 1 214 ? -3.367 -12.299 13.840 1.00 80.44 214 SER A CA 1
ATOM 1523 C C . SER A 1 214 ? -2.214 -12.456 14.849 1.00 80.44 214 SER A C 1
ATOM 1525 O O . SER A 1 214 ? -2.147 -13.449 15.575 1.00 80.44 214 SER A O 1
ATOM 1527 N N . GLY A 1 215 ? -1.344 -11.445 14.943 1.00 78.38 215 GLY A N 1
ATOM 1528 C CA . GLY A 1 215 ? -0.200 -11.387 15.857 1.00 78.38 215 GLY A CA 1
ATOM 1529 C C . GLY A 1 215 ? -0.499 -10.850 17.260 1.00 78.38 215 GLY A C 1
ATOM 1530 O O . GLY A 1 215 ? 0.434 -10.705 18.043 1.00 78.38 215 GLY A O 1
ATOM 1531 N N . ASN A 1 216 ? -1.763 -10.550 17.594 1.00 82.19 216 ASN A N 1
ATOM 1532 C CA . ASN A 1 216 ? -2.168 -9.939 18.871 1.00 82.19 216 ASN A CA 1
ATOM 1533 C C . ASN A 1 216 ? -1.451 -8.602 19.175 1.00 82.19 216 ASN A C 1
ATOM 1535 O O . ASN A 1 216 ? -1.170 -8.296 20.331 1.00 82.19 216 ASN A O 1
ATOM 1539 N N . ALA A 1 217 ? -1.175 -7.789 18.152 1.00 84.00 217 ALA A N 1
ATOM 1540 C CA . ALA A 1 217 ? -0.504 -6.495 18.307 1.00 84.00 217 ALA A CA 1
ATOM 1541 C C . ALA A 1 217 ? -1.309 -5.507 19.171 1.00 84.00 217 ALA A C 1
ATOM 1543 O O . ALA A 1 217 ? -0.735 -4.737 19.928 1.00 84.00 217 ALA A O 1
ATOM 1544 N N . LEU A 1 218 ? -2.643 -5.574 19.113 1.00 85.00 218 LEU A N 1
ATOM 1545 C CA . LEU A 1 218 ? -3.536 -4.749 19.942 1.00 85.00 218 LEU A CA 1
ATOM 1546 C C . LEU A 1 218 ? -3.691 -5.252 21.395 1.00 85.00 218 LEU A C 1
ATOM 1548 O O . LEU A 1 218 ? -4.422 -4.649 22.179 1.00 85.00 218 LEU A O 1
ATOM 1552 N N . ASP A 1 219 ? -3.082 -6.396 21.725 1.00 84.56 219 ASP A N 1
ATOM 1553 C CA . ASP A 1 219 ? -3.112 -7.082 23.026 1.00 84.56 219 ASP A CA 1
ATOM 1554 C C . ASP A 1 219 ? -4.491 -7.171 23.716 1.00 84.56 219 ASP A C 1
ATOM 1556 O O . ASP A 1 219 ? -4.640 -7.103 24.935 1.00 84.56 219 ASP A O 1
ATOM 1560 N N . ILE A 1 220 ? -5.547 -7.356 22.920 1.00 86.94 220 ILE A N 1
ATOM 1561 C CA . ILE A 1 220 ? -6.943 -7.301 23.386 1.00 86.94 220 ILE A CA 1
ATOM 1562 C C . ILE A 1 220 ? -7.230 -8.373 24.450 1.00 86.94 220 ILE A C 1
ATOM 1564 O O . ILE A 1 220 ? -8.042 -8.169 25.354 1.00 86.94 220 ILE A O 1
ATOM 1568 N N . GLY A 1 221 ? -6.569 -9.530 24.354 1.00 82.88 221 GLY A N 1
ATOM 1569 C CA . GLY A 1 221 ? -6.808 -10.680 25.226 1.00 82.88 221 GLY A CA 1
ATOM 1570 C C . GLY A 1 221 ? -6.363 -10.499 26.682 1.00 82.88 221 GLY A C 1
ATOM 1571 O O . GLY A 1 221 ? -6.834 -11.247 27.541 1.00 82.88 221 GLY A O 1
ATOM 1572 N N . THR A 1 222 ? -5.483 -9.539 26.976 1.00 86.25 222 THR A N 1
ATOM 1573 C CA . THR A 1 222 ? -4.967 -9.283 28.336 1.00 86.25 222 THR A CA 1
ATOM 1574 C C . THR A 1 222 ? 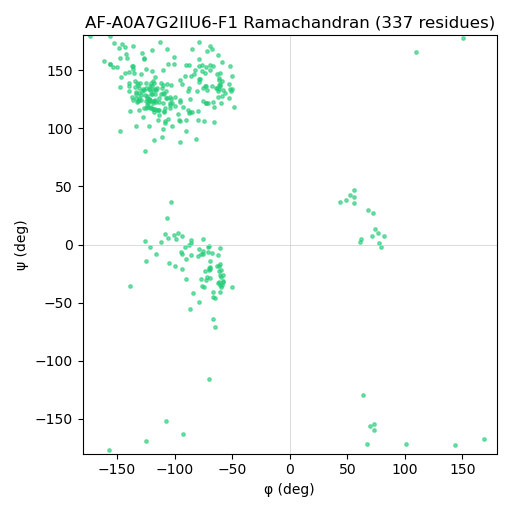-5.765 -8.213 29.082 1.00 86.25 222 THR A C 1
ATOM 1576 O O . THR A 1 222 ? -5.579 -8.024 30.288 1.00 86.25 222 THR A O 1
ATOM 1579 N N . LEU A 1 223 ? -6.685 -7.532 28.393 1.00 90.00 223 LEU A N 1
ATOM 1580 C CA . LEU A 1 223 ? -7.494 -6.461 28.957 1.00 90.00 223 LEU A CA 1
ATOM 1581 C C . LEU A 1 223 ? -8.529 -7.012 29.944 1.00 90.00 223 LEU A C 1
ATOM 1583 O O . LEU A 1 223 ? -9.401 -7.815 29.609 1.00 90.00 223 LEU A O 1
ATOM 1587 N N . THR A 1 224 ? -8.461 -6.520 31.178 1.00 92.19 224 THR A N 1
ATOM 1588 C CA . THR A 1 224 ? -9.370 -6.875 32.280 1.00 92.19 224 THR A CA 1
ATOM 1589 C C . THR A 1 224 ? -10.199 -5.692 32.775 1.00 92.19 224 THR A C 1
ATOM 1591 O O . THR A 1 224 ? -11.118 -5.882 33.577 1.00 92.19 224 THR A O 1
ATOM 1594 N N . SER A 1 225 ? -9.910 -4.472 32.311 1.00 93.56 225 SER A N 1
ATOM 1595 C CA . SER A 1 225 ? -10.681 -3.273 32.627 1.00 93.56 225 SER A CA 1
ATOM 1596 C C . SER A 1 225 ? -10.571 -2.198 31.547 1.00 93.56 225 SER A C 1
ATOM 1598 O O . SER A 1 225 ? -9.551 -2.085 30.874 1.00 93.56 225 SER A O 1
ATOM 1600 N N . ASP A 1 226 ? -11.603 -1.363 31.434 1.00 93.06 226 ASP A N 1
ATOM 1601 C CA . ASP A 1 226 ? -11.610 -0.146 30.616 1.00 93.06 226 ASP A CA 1
ATOM 1602 C C . ASP A 1 226 ? -10.562 0.892 31.051 1.00 93.06 226 ASP A C 1
ATOM 1604 O O . ASP A 1 226 ? -10.128 1.691 30.228 1.00 93.06 226 ASP A O 1
ATOM 1608 N N . ALA A 1 227 ? -10.101 0.856 32.305 1.00 90.81 227 ALA A N 1
ATOM 1609 C CA . ALA A 1 227 ? -8.998 1.704 32.757 1.00 90.81 227 ALA A CA 1
ATOM 1610 C C . ALA A 1 227 ? -7.708 1.437 31.961 1.00 90.81 227 ALA A C 1
ATOM 1612 O O . ALA A 1 227 ? -6.980 2.372 31.650 1.00 90.81 227 ALA A O 1
ATOM 1613 N N . GLN A 1 228 ? -7.469 0.181 31.560 1.00 90.50 228 GLN A N 1
ATOM 1614 C CA . GLN A 1 228 ? -6.303 -0.181 30.751 1.00 90.50 228 GLN A CA 1
ATOM 1615 C C . GLN A 1 228 ? -6.398 0.362 29.322 1.00 90.50 228 GLN A C 1
ATOM 1617 O O . GLN A 1 228 ? -5.370 0.485 28.680 1.00 90.50 228 GLN A O 1
ATOM 1622 N N . LEU A 1 229 ? -7.591 0.704 28.818 1.00 87.81 229 LEU A N 1
ATOM 1623 C CA . LEU A 1 229 ? -7.751 1.256 27.465 1.00 87.81 229 LEU A CA 1
ATOM 1624 C C . LEU A 1 229 ? -7.169 2.670 27.344 1.00 87.81 229 LEU A C 1
ATOM 1626 O O . LEU A 1 229 ? -6.748 3.055 26.264 1.00 87.81 229 LEU A O 1
ATOM 1630 N N . GLN A 1 230 ? -7.152 3.433 28.442 1.00 74.81 230 GLN A N 1
ATOM 1631 C CA . GLN A 1 230 ? -6.541 4.769 28.487 1.00 74.81 230 GLN A CA 1
ATOM 1632 C C . GLN A 1 230 ? -5.013 4.700 28.576 1.00 74.81 230 GLN A C 1
ATOM 1634 O O . GLN A 1 230 ? -4.328 5.601 28.102 1.00 74.81 230 GLN A O 1
ATOM 1639 N N . ASP A 1 231 ? -4.501 3.630 29.187 1.00 70.12 231 ASP A N 1
ATOM 1640 C CA . ASP A 1 231 ? -3.069 3.381 29.347 1.00 70.12 231 ASP A CA 1
ATOM 1641 C C . ASP A 1 231 ? -2.480 2.577 28.171 1.00 70.12 231 ASP A C 1
ATOM 1643 O O . ASP A 1 231 ? -1.260 2.452 28.079 1.00 70.12 231 ASP A O 1
ATOM 1647 N N . ASN A 1 232 ? -3.320 1.995 27.302 1.00 70.44 232 ASN A N 1
ATOM 1648 C CA . ASN A 1 232 ? -2.859 1.165 26.193 1.00 70.44 232 ASN A CA 1
ATOM 1649 C C . ASN A 1 232 ? -2.281 2.036 25.077 1.00 70.44 232 ASN A C 1
ATOM 1651 O O . ASN A 1 232 ? -2.874 3.040 24.676 1.00 70.44 232 ASN A O 1
ATOM 1655 N N . GLU A 1 233 ? -1.127 1.628 24.567 1.00 75.62 233 GLU A N 1
ATOM 1656 C CA . GLU A 1 233 ? -0.445 2.345 23.501 1.00 75.62 233 GLU A CA 1
ATOM 1657 C C . GLU A 1 233 ? -1.213 2.152 22.185 1.00 75.62 233 GLU A C 1
ATOM 1659 O O . GLU A 1 233 ? -1.615 1.045 21.820 1.00 75.62 233 GLU A O 1
ATOM 1664 N N . THR A 1 234 ? -1.447 3.247 21.466 1.00 87.12 234 THR A N 1
ATOM 1665 C CA . THR A 1 234 ? -1.982 3.195 20.105 1.00 87.12 234 THR A CA 1
ATOM 1666 C C . THR A 1 234 ? -0.906 2.718 19.137 1.00 87.12 234 THR A C 1
ATOM 1668 O O . THR A 1 234 ? 0.265 3.061 19.289 1.00 87.12 234 THR A O 1
ATOM 1671 N N . ILE A 1 235 ? -1.306 2.011 18.085 1.00 90.38 235 ILE A N 1
ATOM 1672 C CA . ILE A 1 235 ? -0.415 1.643 16.985 1.00 90.38 235 ILE A CA 1
ATOM 1673 C C . ILE A 1 235 ? -0.438 2.767 15.949 1.00 90.38 235 ILE A C 1
ATOM 1675 O O . ILE A 1 235 ? -1.473 2.996 15.322 1.00 90.38 235 ILE A O 1
ATOM 1679 N N . THR A 1 236 ? 0.687 3.447 15.728 1.00 93.69 236 THR A N 1
ATOM 1680 C CA . THR A 1 236 ? 0.834 4.360 14.584 1.00 93.69 236 THR A CA 1
ATOM 1681 C C . THR A 1 236 ? 1.007 3.536 13.311 1.00 93.69 236 THR A C 1
ATOM 1683 O O . THR A 1 236 ? 2.049 2.925 13.087 1.00 93.69 236 THR A O 1
ATOM 1686 N N . LEU A 1 237 ? -0.041 3.490 12.487 1.00 95.50 237 LEU A N 1
ATOM 1687 C CA . LEU A 1 237 ? -0.043 2.742 11.229 1.00 95.50 237 LEU A CA 1
ATOM 1688 C C . LEU A 1 237 ? 0.590 3.553 10.093 1.00 95.50 237 LEU A C 1
ATOM 1690 O O . LEU A 1 237 ? 1.334 3.004 9.278 1.00 95.50 237 LEU A O 1
ATOM 1694 N N . ILE A 1 238 ? 0.263 4.847 10.055 1.00 97.06 238 ILE A N 1
ATOM 1695 C CA . ILE A 1 238 ? 0.689 5.797 9.029 1.00 97.06 238 ILE A CA 1
ATOM 1696 C C . ILE A 1 238 ? 1.376 6.973 9.714 1.00 97.06 238 ILE A C 1
ATOM 1698 O O . ILE A 1 238 ? 0.833 7.492 10.689 1.00 97.06 238 ILE A O 1
ATOM 1702 N N . ASP A 1 239 ? 2.516 7.405 9.184 1.00 96.81 239 ASP A N 1
ATOM 1703 C CA . ASP A 1 239 ? 3.182 8.655 9.569 1.00 96.81 239 ASP A CA 1
ATOM 1704 C C . ASP A 1 239 ? 3.736 9.368 8.332 1.00 96.81 239 ASP A C 1
ATOM 1706 O O . ASP A 1 239 ? 4.250 8.732 7.413 1.00 96.81 239 ASP A O 1
ATOM 1710 N N . THR A 1 240 ? 3.613 10.686 8.268 1.00 97.62 240 THR A N 1
ATOM 1711 C CA . THR A 1 240 ? 3.929 11.460 7.063 1.00 97.62 240 THR A CA 1
ATOM 1712 C C . THR A 1 240 ? 4.611 12.787 7.387 1.00 97.62 240 THR A C 1
ATOM 1714 O O . THR A 1 240 ? 4.527 13.296 8.496 1.00 97.62 240 THR A O 1
ATOM 1717 N N . ASP A 1 241 ? 5.299 13.390 6.416 1.00 98.12 241 ASP A N 1
ATOM 1718 C CA . ASP A 1 241 ? 6.019 14.655 6.650 1.00 98.12 241 ASP A CA 1
ATOM 1719 C C . ASP A 1 241 ? 5.079 15.861 6.859 1.00 98.12 241 ASP A C 1
ATOM 1721 O O . ASP A 1 241 ? 5.474 16.892 7.414 1.00 98.12 241 ASP A O 1
ATOM 1725 N N . THR A 1 242 ? 3.837 15.764 6.382 1.00 98.31 242 THR A N 1
ATOM 1726 C CA . THR A 1 242 ? 2.820 16.821 6.425 1.00 98.31 242 THR A CA 1
ATOM 1727 C C . THR A 1 242 ? 1.516 16.309 7.025 1.00 98.31 242 THR A C 1
ATOM 1729 O O . THR A 1 242 ? 1.316 15.111 7.168 1.00 98.31 242 THR A O 1
ATOM 1732 N N . ALA A 1 243 ? 0.613 17.211 7.413 1.00 98.50 243 ALA A N 1
ATOM 1733 C CA . ALA A 1 243 ? -0.671 16.811 7.982 1.00 98.50 243 ALA A CA 1
ATOM 1734 C C . ALA A 1 243 ? -1.463 15.914 7.015 1.00 98.50 243 ALA A C 1
ATOM 1736 O O . ALA A 1 243 ? -1.639 16.268 5.847 1.00 98.50 243 ALA A O 1
ATOM 1737 N N . ILE A 1 244 ? -1.997 14.806 7.532 1.00 98.69 244 ILE A N 1
ATOM 1738 C CA . ILE A 1 244 ? -2.902 13.926 6.793 1.00 98.69 244 ILE A CA 1
ATOM 1739 C C . ILE A 1 244 ? -4.159 14.711 6.412 1.00 98.69 244 ILE A C 1
ATOM 1741 O O . ILE A 1 244 ? -4.719 15.468 7.212 1.00 98.69 244 ILE A O 1
ATOM 1745 N N . THR A 1 245 ? -4.613 14.516 5.177 1.00 98.31 245 THR A N 1
ATOM 1746 C CA . THR A 1 245 ? -5.880 15.067 4.684 1.00 98.31 245 THR A CA 1
ATOM 1747 C C . THR A 1 245 ? -6.910 13.959 4.481 1.00 98.31 245 THR A C 1
ATOM 1749 O O . THR A 1 245 ? -6.549 12.822 4.192 1.00 98.31 245 THR A O 1
ATOM 1752 N N . GLY A 1 246 ? -8.197 14.283 4.636 1.00 97.19 246 GLY A N 1
ATOM 1753 C CA . GLY A 1 246 ? -9.261 13.273 4.621 1.00 97.19 246 GLY A CA 1
ATOM 1754 C C . GLY A 1 246 ? -9.278 12.418 5.893 1.00 97.19 246 GLY A C 1
ATOM 1755 O O . GLY A 1 246 ? -8.791 12.855 6.934 1.00 97.19 246 GLY A O 1
ATOM 1756 N N . ASP A 1 247 ? -9.891 11.241 5.814 1.00 96.50 247 ASP A N 1
ATOM 1757 C CA . ASP A 1 247 ? -9.919 10.204 6.853 1.00 96.50 247 ASP A CA 1
ATOM 1758 C C . ASP A 1 247 ? -10.321 8.875 6.191 1.00 96.50 247 ASP A C 1
ATOM 1760 O O . ASP A 1 247 ? -10.959 8.872 5.141 1.00 96.50 247 ASP A O 1
ATOM 1764 N N . ILE A 1 248 ? -9.986 7.747 6.807 1.00 97.56 248 ILE A N 1
ATOM 1765 C CA . ILE A 1 248 ? -10.494 6.438 6.390 1.00 97.56 248 ILE A CA 1
ATOM 1766 C C . ILE A 1 248 ? -12.017 6.429 6.555 1.00 97.56 248 ILE A C 1
ATOM 1768 O O . ILE A 1 248 ? -12.522 6.702 7.646 1.00 97.56 248 ILE A O 1
ATOM 1772 N N . ALA A 1 249 ? -12.751 6.073 5.502 1.00 96.19 249 ALA A N 1
ATOM 1773 C CA . ALA A 1 249 ? -14.210 6.061 5.490 1.00 96.19 249 ALA A CA 1
ATOM 1774 C C . ALA A 1 249 ? -14.799 4.876 6.271 1.00 96.19 249 ALA A C 1
ATOM 1776 O O . ALA A 1 249 ? -15.824 5.027 6.946 1.00 96.19 249 ALA A O 1
ATOM 1777 N N . SER A 1 250 ? -14.160 3.703 6.212 1.00 95.06 250 SER A N 1
ATOM 1778 C CA . SER A 1 250 ? -14.559 2.553 7.025 1.00 95.06 250 SER A CA 1
ATOM 1779 C C . SER A 1 250 ? -13.376 1.725 7.523 1.00 95.06 250 SER A C 1
ATOM 1781 O O . SER A 1 250 ? -12.345 1.606 6.870 1.00 95.06 250 SER A O 1
ATOM 1783 N N . LEU A 1 251 ? -13.531 1.151 8.716 1.00 95.69 251 LEU A N 1
ATOM 1784 C CA . LEU A 1 251 ? -12.562 0.248 9.323 1.00 95.69 251 LEU A CA 1
ATOM 1785 C C . LEU A 1 251 ? -13.225 -1.114 9.513 1.00 95.69 251 LEU A C 1
ATOM 1787 O O . LEU A 1 251 ? -14.375 -1.190 9.938 1.00 95.69 251 LEU A O 1
ATOM 1791 N N . SER A 1 252 ? -12.500 -2.191 9.241 1.00 93.75 252 SER A N 1
ATOM 1792 C CA . SER A 1 252 ? -12.949 -3.560 9.499 1.00 93.75 252 SER A CA 1
ATOM 1793 C C . SER A 1 252 ? -11.799 -4.434 9.992 1.00 93.75 252 SER A C 1
ATOM 1795 O O . SER A 1 252 ? -10.632 -4.069 9.875 1.00 93.75 252 SER A O 1
ATOM 1797 N N . THR A 1 253 ? -12.120 -5.591 10.572 1.00 90.50 253 THR A N 1
ATOM 1798 C CA . THR A 1 253 ? -11.122 -6.554 11.048 1.00 90.50 253 THR A CA 1
ATOM 1799 C C . THR A 1 253 ? -11.534 -7.990 10.753 1.00 90.50 253 THR A C 1
ATOM 1801 O O . THR A 1 253 ? -12.722 -8.302 10.774 1.00 90.50 253 THR A O 1
ATOM 1804 N N . ASP A 1 254 ? -10.553 -8.864 10.524 1.00 82.25 254 ASP A N 1
ATOM 1805 C CA . ASP A 1 254 ? -10.748 -10.307 10.307 1.00 82.25 254 ASP A CA 1
ATOM 1806 C C . ASP A 1 254 ? -11.212 -11.081 11.552 1.00 82.25 254 ASP A C 1
ATOM 1808 O O . ASP A 1 254 ? -11.585 -12.253 11.471 1.00 82.25 254 ASP A O 1
ATOM 1812 N N . THR A 1 255 ? -11.118 -10.482 12.741 1.00 64.69 255 THR A N 1
ATOM 1813 C CA . THR A 1 255 ? -11.125 -11.267 13.977 1.00 64.69 255 THR A CA 1
ATOM 1814 C C . THR A 1 255 ? -12.501 -11.373 14.642 1.00 64.69 255 THR A C 1
ATOM 1816 O O . THR A 1 255 ? -12.931 -10.489 15.377 1.00 64.69 255 THR A O 1
ATOM 1819 N N . ASP A 1 256 ? -13.110 -12.561 14.544 1.00 62.69 256 ASP A N 1
ATOM 1820 C CA . ASP A 1 256 ? -14.215 -13.029 15.412 1.00 62.69 256 ASP A CA 1
ATOM 1821 C C . ASP A 1 256 ? -13.827 -13.097 16.913 1.00 62.69 256 ASP A C 1
ATOM 1823 O O . ASP A 1 256 ? -14.632 -13.464 17.774 1.00 62.69 256 ASP A O 1
ATOM 1827 N N . SER A 1 257 ? -12.564 -12.805 17.248 1.00 68.81 257 SER A N 1
ATOM 1828 C CA . SER A 1 257 ? -12.008 -12.913 18.596 1.00 68.81 257 SER A CA 1
ATOM 1829 C C . SER A 1 257 ? -12.032 -11.616 19.401 1.00 68.81 257 SER A C 1
ATOM 1831 O O . SER A 1 257 ? -11.685 -11.666 20.584 1.00 68.81 257 SER A O 1
ATOM 1833 N N . ILE A 1 258 ? -12.417 -10.475 18.816 1.00 86.44 258 ILE A N 1
ATOM 1834 C CA . ILE A 1 258 ? -12.621 -9.251 19.603 1.00 86.44 258 ILE A CA 1
ATOM 1835 C C . ILE A 1 258 ? -13.905 -9.426 20.419 1.00 86.44 258 ILE A C 1
ATOM 1837 O O . ILE A 1 258 ? -14.963 -9.689 19.843 1.00 86.44 258 ILE A O 1
ATOM 1841 N N . PRO A 1 259 ? -13.847 -9.329 21.760 1.00 90.25 259 PRO A N 1
ATOM 1842 C CA . PRO A 1 259 ? -15.056 -9.376 22.566 1.00 90.25 259 PRO A CA 1
ATOM 1843 C C . PRO A 1 259 ? -16.014 -8.254 22.160 1.00 90.25 259 PRO A C 1
ATOM 1845 O O . PRO A 1 259 ? -15.570 -7.135 21.938 1.00 90.25 259 PRO A O 1
ATOM 1848 N N . ASP A 1 260 ? -17.320 -8.522 22.122 1.00 91.81 260 ASP A N 1
ATOM 1849 C CA . ASP A 1 260 ? -18.323 -7.557 21.643 1.00 91.81 260 ASP A CA 1
ATOM 1850 C C . ASP A 1 260 ? -18.317 -6.227 22.418 1.00 91.81 260 ASP A C 1
ATOM 1852 O O . ASP A 1 260 ? -18.668 -5.184 21.881 1.00 91.81 260 ASP A O 1
ATOM 1856 N N . TYR A 1 261 ? -17.873 -6.229 23.672 1.00 92.94 261 TYR A N 1
ATOM 1857 C CA . TYR A 1 261 ? -17.736 -5.032 24.497 1.00 92.94 261 TYR A CA 1
ATOM 1858 C C . TYR A 1 261 ? -16.527 -4.148 24.144 1.00 92.94 261 TYR A C 1
ATOM 1860 O O . TYR A 1 261 ? -16.408 -3.058 24.707 1.00 92.94 261 TYR A O 1
ATOM 1868 N N . LEU A 1 262 ? -15.661 -4.578 23.221 1.00 93.50 262 LEU A N 1
ATOM 1869 C CA . LEU A 1 262 ? -14.540 -3.809 22.681 1.00 93.50 262 LEU A CA 1
ATOM 1870 C C . LEU A 1 262 ? -14.670 -3.627 21.162 1.00 93.50 262 LEU A C 1
ATOM 1872 O O . LEU A 1 262 ? -15.165 -4.497 20.451 1.00 93.50 262 LEU A O 1
ATOM 1876 N N . SER A 1 263 ? -14.154 -2.511 20.660 1.00 92.06 263 SER A N 1
ATOM 1877 C CA . SER A 1 263 ? -13.998 -2.244 19.231 1.00 92.06 263 SER A CA 1
ATOM 1878 C C . SER A 1 263 ? -12.618 -1.666 18.966 1.00 92.06 263 SER A C 1
ATOM 1880 O O . SER A 1 263 ? -12.090 -0.904 19.778 1.00 92.06 263 SER A O 1
ATOM 1882 N N . VAL A 1 264 ? -12.061 -1.977 17.797 1.00 92.81 264 VAL A N 1
ATOM 1883 C CA . VAL A 1 264 ? -10.923 -1.226 17.259 1.00 92.81 264 VAL A CA 1
ATOM 1884 C C . VAL A 1 264 ? -11.446 0.063 16.642 1.00 92.81 264 VAL A C 1
ATOM 1886 O O . VAL A 1 264 ? -12.504 0.064 16.000 1.00 92.81 264 VAL A O 1
ATOM 1889 N N . PHE A 1 265 ? -10.718 1.149 16.851 1.00 91.44 265 PHE A N 1
ATOM 1890 C CA . PHE A 1 265 ? -10.940 2.423 16.189 1.00 91.44 265 PHE A CA 1
ATOM 1891 C C . PHE A 1 265 ? -9.659 2.883 15.495 1.00 91.44 265 PHE A C 1
ATOM 1893 O O . PHE A 1 265 ? -8.557 2.549 15.927 1.00 91.44 265 PHE A O 1
ATOM 1900 N N . GLY A 1 266 ? -9.827 3.645 14.422 1.00 94.56 266 GLY A N 1
ATOM 1901 C CA . GLY A 1 266 ? -8.765 4.300 13.678 1.00 94.56 266 GLY A CA 1
ATOM 1902 C C . GLY A 1 266 ? -9.081 5.782 13.539 1.00 94.56 266 GLY A C 1
ATOM 1903 O O . GLY A 1 266 ? -10.220 6.149 13.243 1.00 94.56 266 GLY A O 1
ATOM 1904 N N . GLN A 1 267 ? -8.097 6.635 13.797 1.00 94.75 267 GLN A N 1
ATOM 1905 C CA . GLN A 1 267 ? -8.260 8.082 13.676 1.00 94.75 267 GLN A CA 1
ATOM 1906 C C . GLN A 1 267 ? -6.920 8.776 13.449 1.00 94.75 267 GLN A C 1
ATOM 1908 O O . GLN A 1 267 ? -5.870 8.297 13.885 1.00 94.75 267 GLN A O 1
ATOM 1913 N N . ILE A 1 268 ? -6.972 9.954 12.831 1.00 96.25 268 ILE A N 1
ATOM 1914 C CA . ILE A 1 268 ? -5.847 10.891 12.847 1.00 96.25 268 ILE A CA 1
ATOM 1915 C C . ILE A 1 268 ? -5.575 11.294 14.301 1.00 96.25 268 ILE A C 1
ATOM 1917 O O . ILE A 1 268 ? -6.500 11.604 15.059 1.00 96.25 268 ILE A O 1
ATOM 1921 N N . SER A 1 269 ? -4.307 11.279 14.702 1.00 94.00 269 SER A N 1
ATOM 1922 C CA . SER A 1 269 ? -3.916 11.602 16.070 1.00 94.00 269 SER A CA 1
ATOM 1923 C C . SER A 1 269 ? -4.281 13.041 16.431 1.00 94.00 269 SER A C 1
ATOM 1925 O O . SER A 1 269 ? -3.998 14.002 15.715 1.00 94.00 269 SER A O 1
ATOM 1927 N N . ALA A 1 270 ? -4.908 13.198 17.599 1.00 91.12 270 ALA A N 1
ATOM 1928 C CA . ALA A 1 270 ? -5.340 14.497 18.106 1.00 91.12 270 ALA A CA 1
ATOM 1929 C C . ALA A 1 270 ? -4.165 15.404 18.515 1.00 91.12 270 ALA A C 1
ATOM 1931 O O . ALA A 1 270 ? -4.334 16.620 18.625 1.00 91.12 270 ALA A O 1
ATOM 1932 N N . THR A 1 271 ? -2.991 14.822 18.777 1.00 93.12 271 THR A N 1
ATOM 1933 C CA . THR A 1 271 ? -1.780 15.550 19.184 1.00 93.12 271 THR A CA 1
ATOM 1934 C C . THR A 1 271 ? -0.748 15.661 18.071 1.00 93.12 271 THR A C 1
ATOM 1936 O O . THR A 1 271 ? 0.154 16.487 18.189 1.00 93.12 271 THR A O 1
ATOM 1939 N N . ASP A 1 272 ? -0.877 14.852 17.020 1.00 95.69 272 ASP A N 1
ATOM 1940 C CA . ASP A 1 272 ? 0.007 14.861 15.861 1.00 95.69 272 ASP A CA 1
ATOM 1941 C C . ASP A 1 272 ? -0.763 14.499 14.584 1.00 95.69 272 ASP A C 1
ATOM 1943 O O . ASP A 1 272 ? -1.013 13.333 14.290 1.00 95.69 272 ASP A O 1
ATOM 1947 N N . ASN A 1 273 ? -1.170 15.505 13.813 1.00 97.19 273 ASN A N 1
ATOM 1948 C CA . ASN A 1 273 ? -2.014 15.284 12.641 1.00 97.19 273 ASN A CA 1
ATOM 1949 C C . ASN A 1 273 ? -1.266 14.696 11.432 1.00 97.19 273 ASN A C 1
ATOM 1951 O O . ASN A 1 273 ? -1.872 14.560 10.370 1.00 97.19 273 ASN A O 1
ATOM 1955 N N . THR A 1 274 ? 0.015 14.351 11.573 1.00 97.69 274 THR A N 1
ATOM 1956 C CA . THR A 1 274 ? 0.752 13.557 10.585 1.00 97.69 274 THR A CA 1
ATOM 1957 C C . THR A 1 274 ? 0.586 12.053 10.786 1.00 97.69 274 THR A C 1
ATOM 1959 O O . THR A 1 274 ? 0.994 11.277 9.927 1.00 97.69 274 THR A O 1
ATOM 1962 N N . GLN A 1 275 ? -0.026 11.626 11.895 1.00 96.81 275 GLN A N 1
ATOM 1963 C CA . GLN A 1 275 ? -0.137 10.216 12.252 1.00 96.81 275 GLN A CA 1
ATOM 1964 C C . GLN A 1 275 ? -1.575 9.709 12.161 1.00 96.81 275 GLN A C 1
ATOM 1966 O O . GLN A 1 275 ? -2.495 10.323 12.707 1.00 96.81 275 GLN A O 1
ATOM 1971 N N . TYR A 1 276 ? -1.758 8.537 11.552 1.00 97.00 276 TYR A N 1
ATOM 1972 C CA . TYR A 1 276 ? -2.987 7.750 11.663 1.00 97.00 276 TYR A CA 1
ATOM 1973 C C . TYR A 1 276 ? -2.769 6.596 12.637 1.00 97.00 276 TYR A C 1
ATOM 1975 O O . TYR A 1 276 ? -1.873 5.766 12.447 1.00 97.00 276 TYR A O 1
ATOM 1983 N N . GLN A 1 277 ? -3.587 6.543 13.683 1.00 94.69 277 GLN A N 1
ATOM 1984 C CA . GLN A 1 277 ? -3.404 5.641 14.811 1.00 94.69 277 GLN A CA 1
ATOM 1985 C C . GLN A 1 277 ? -4.574 4.674 14.957 1.00 94.69 277 GLN A C 1
ATOM 1987 O O . GLN A 1 277 ? -5.735 5.056 14.809 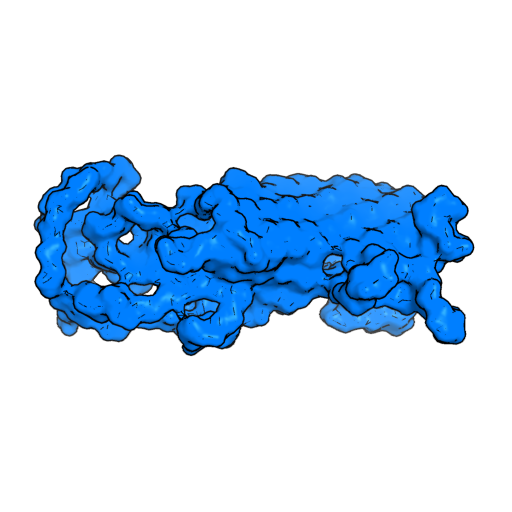1.00 94.69 277 GLN A O 1
ATOM 1992 N N . LEU A 1 278 ? -4.252 3.430 15.303 1.00 93.31 278 LEU A N 1
ATOM 1993 C CA . LEU A 1 278 ? -5.200 2.390 15.679 1.00 93.31 278 LEU A CA 1
ATOM 1994 C C . LEU A 1 278 ? -5.191 2.200 17.195 1.00 93.31 278 LEU A C 1
ATOM 1996 O O . LEU A 1 278 ? -4.132 2.139 17.821 1.00 93.31 278 LEU A O 1
ATOM 2000 N N . GLY A 1 279 ? -6.372 2.062 17.786 1.00 90.31 279 GLY A N 1
ATOM 2001 C CA . GLY A 1 279 ? -6.541 1.822 19.215 1.00 90.31 279 GLY A CA 1
ATOM 2002 C C . GLY A 1 279 ? -7.739 0.932 19.514 1.00 90.31 279 GLY A C 1
ATOM 2003 O O . GLY A 1 279 ? -8.527 0.595 18.632 1.00 90.31 279 GLY A O 1
ATOM 2004 N N . VAL A 1 280 ? -7.884 0.542 20.779 1.00 91.31 280 VAL A N 1
ATOM 2005 C CA . VAL A 1 280 ? -9.000 -0.285 21.258 1.00 91.31 280 VAL A CA 1
ATOM 2006 C C . VAL A 1 280 ? -9.816 0.520 22.257 1.00 91.31 280 VAL A C 1
ATOM 2008 O O . VAL A 1 280 ? -9.268 1.151 23.156 1.00 91.31 280 VAL A O 1
ATOM 2011 N N . GLY A 1 281 ? -11.136 0.501 22.107 1.00 92.25 281 GLY A N 1
ATOM 2012 C CA . GLY A 1 281 ? -12.074 1.213 22.969 1.00 92.25 281 GLY A CA 1
ATOM 2013 C C . GLY A 1 281 ? -13.274 0.350 23.337 1.00 92.25 281 GLY A C 1
ATOM 2014 O O . GLY A 1 281 ? -13.479 -0.723 22.774 1.00 92.25 281 GLY A O 1
ATOM 2015 N N . LEU A 1 282 ? -14.098 0.821 24.276 1.00 94.62 282 LEU A N 1
ATOM 2016 C CA . LEU A 1 282 ? -15.389 0.189 24.554 1.00 94.62 282 LEU A CA 1
ATOM 2017 C C . LEU A 1 282 ? -16.331 0.372 23.361 1.00 94.62 282 LEU A C 1
ATOM 2019 O O . LEU A 1 282 ? -16.510 1.496 22.888 1.00 94.62 282 LEU A O 1
ATOM 2023 N N . SER A 1 283 ? -17.046 -0.685 22.973 1.00 94.81 283 SER A N 1
ATOM 2024 C CA . SER A 1 283 ? -18.095 -0.606 21.941 1.00 94.81 283 SER A CA 1
ATOM 2025 C C . SER A 1 283 ? -19.230 0.353 22.312 1.00 94.81 283 SER A C 1
ATOM 2027 O O . SER A 1 283 ? -19.966 0.804 21.444 1.00 94.81 283 SER A O 1
ATOM 2029 N N . TRP A 1 284 ? -19.358 0.726 23.588 1.00 96.44 284 TRP A N 1
ATOM 2030 C CA . TRP A 1 284 ? -20.274 1.780 24.038 1.00 96.44 284 TRP A CA 1
ATOM 2031 C C . TRP A 1 284 ? -19.974 3.144 23.401 1.00 96.44 284 TRP A C 1
ATOM 2033 O O . TRP A 1 284 ? -20.888 3.902 23.093 1.00 96.44 284 TRP A O 1
ATOM 2043 N N . TYR A 1 285 ? -18.690 3.446 23.197 1.00 94.25 285 TYR A N 1
ATOM 2044 C CA . TYR A 1 285 ? -18.200 4.729 22.691 1.00 94.25 285 TYR A CA 1
ATOM 2045 C C . TYR A 1 285 ? -17.674 4.640 21.251 1.00 94.25 285 TYR A C 1
ATOM 2047 O O . TYR A 1 285 ? -17.081 5.596 20.751 1.00 94.25 285 TYR A O 1
ATOM 2055 N N . ALA A 1 286 ? -17.875 3.509 20.571 1.00 92.81 286 ALA A N 1
ATOM 2056 C CA . ALA A 1 286 ? -17.412 3.337 19.200 1.00 92.81 286 ALA A CA 1
ATOM 2057 C C . ALA A 1 286 ? -18.072 4.361 18.257 1.00 92.81 286 ALA A C 1
ATOM 2059 O O . ALA A 1 286 ? -19.244 4.701 18.396 1.00 92.81 286 ALA A O 1
ATOM 2060 N N . GLY A 1 287 ? -17.309 4.881 17.296 1.00 85.75 287 GLY A N 1
ATOM 2061 C CA . GLY A 1 287 ? -17.798 5.809 16.275 1.00 85.75 287 GLY A CA 1
ATOM 2062 C C . GLY A 1 287 ? -18.127 7.216 16.781 1.00 85.75 287 GLY A C 1
ATOM 2063 O O . GLY A 1 287 ? -18.673 8.004 16.016 1.00 85.75 287 GLY A O 1
ATOM 2064 N N . GLN A 1 288 ? -17.817 7.549 18.041 1.00 83.56 288 GLN A N 1
ATOM 2065 C CA . GLN A 1 288 ? -17.898 8.934 18.528 1.00 83.56 288 GLN A CA 1
ATOM 2066 C C . GLN A 1 288 ? -16.760 9.797 17.961 1.00 83.56 288 GLN A C 1
ATOM 2068 O O . GLN A 1 288 ? -16.942 10.993 17.736 1.00 83.56 288 GLN A O 1
ATOM 2073 N N . SER A 1 289 ? -15.603 9.185 17.704 1.00 75.75 289 SER A N 1
ATOM 2074 C CA . SER A 1 289 ? -14.485 9.772 16.970 1.00 75.75 289 SER A CA 1
ATOM 2075 C C . SER A 1 289 ? -13.868 8.721 16.045 1.00 75.75 289 SER A C 1
ATOM 2077 O O . SER A 1 289 ? -13.687 7.572 16.450 1.00 75.75 289 SER A O 1
ATOM 2079 N N . GLY A 1 290 ? -13.570 9.123 14.808 1.00 85.62 290 GLY A N 1
ATOM 2080 C CA . GLY A 1 290 ? -12.912 8.281 13.810 1.00 85.62 290 GLY A CA 1
ATOM 2081 C C . GLY A 1 290 ? -13.730 7.089 13.307 1.00 85.62 290 GLY A C 1
ATOM 2082 O O . GLY A 1 290 ? -14.921 6.922 13.598 1.00 85.62 290 GLY A O 1
ATOM 2083 N N . SER A 1 291 ? -13.047 6.247 12.539 1.00 91.31 291 SER A N 1
ATOM 2084 C CA . SER A 1 291 ? -13.588 5.025 11.950 1.00 91.31 291 SER A CA 1
ATOM 2085 C C . SER A 1 291 ? -13.493 3.853 12.918 1.00 91.31 291 SER A C 1
ATOM 2087 O O . SER A 1 291 ? -12.557 3.747 13.707 1.00 91.31 291 SER A O 1
ATOM 2089 N N . VAL A 1 292 ? -14.480 2.955 12.885 1.00 91.44 292 VAL A N 1
ATOM 2090 C CA . VAL A 1 292 ? -14.578 1.832 13.832 1.00 91.44 292 VAL A CA 1
ATOM 2091 C C . VAL A 1 292 ? -14.893 0.519 13.148 1.00 91.44 292 VAL A C 1
ATOM 2093 O O . VAL A 1 292 ? -15.737 0.478 12.257 1.00 91.44 292 VAL A O 1
ATOM 2096 N N . ALA A 1 293 ? -14.248 -0.542 13.636 1.00 89.38 293 ALA A N 1
ATOM 2097 C CA . ALA A 1 293 ? -14.458 -1.909 13.173 1.00 89.38 293 ALA A CA 1
ATOM 2098 C C . ALA A 1 293 ? -15.863 -2.431 13.504 1.00 89.38 293 ALA A C 1
ATOM 2100 O O . ALA A 1 293 ? -16.506 -3.076 12.677 1.00 89.38 293 ALA A O 1
ATOM 2101 N N . THR A 1 294 ? -16.356 -2.117 14.706 1.00 90.00 294 THR A N 1
ATOM 2102 C CA . THR A 1 294 ? -17.680 -2.529 15.176 1.00 90.00 294 THR A CA 1
ATOM 2103 C C . THR A 1 294 ? -18.511 -1.289 15.510 1.00 90.00 294 THR A C 1
ATOM 2105 O O . THR A 1 294 ? -18.045 -0.419 16.251 1.00 90.00 294 THR A O 1
ATOM 2108 N N . PRO A 1 295 ? -19.748 -1.169 14.993 1.00 92.38 295 PRO A N 1
ATOM 2109 C CA . PRO A 1 295 ? -20.646 -0.083 15.369 1.00 92.38 295 PRO A CA 1
ATOM 2110 C C . PRO A 1 295 ? -20.961 -0.036 16.864 1.00 92.38 295 PRO A C 1
ATOM 2112 O O . PRO A 1 295 ? -20.930 -1.062 17.547 1.00 92.38 295 PRO A O 1
ATOM 2115 N N . ALA A 1 296 ? -21.350 1.141 17.361 1.00 95.56 296 ALA A N 1
ATOM 2116 C CA . ALA A 1 296 ? -21.596 1.314 18.785 1.00 95.56 296 ALA A CA 1
ATOM 2117 C C . ALA A 1 296 ? -22.769 0.463 19.270 1.00 95.56 296 ALA A C 1
ATOM 2119 O O . ALA A 1 296 ? -23.832 0.455 18.644 1.00 95.56 296 ALA A O 1
ATOM 2120 N N . HIS A 1 297 ? -22.624 -0.217 20.405 1.00 96.19 297 HIS A N 1
ATOM 2121 C CA . HIS A 1 297 ? -23.729 -0.944 21.023 1.00 96.19 297 HIS A CA 1
ATOM 2122 C C . HIS A 1 297 ? -23.553 -1.155 22.529 1.00 96.19 297 HIS A C 1
ATOM 2124 O O . HIS A 1 297 ? -22.445 -1.270 23.048 1.00 96.19 297 HIS A O 1
ATOM 2130 N N . GLY A 1 298 ? -24.677 -1.336 23.226 1.00 95.88 298 GLY A N 1
ATOM 2131 C CA . GLY A 1 298 ? -24.709 -1.613 24.663 1.00 95.88 298 GLY A CA 1
ATOM 2132 C C . GLY A 1 298 ? -24.833 -3.091 25.039 1.00 95.88 298 GLY A C 1
ATOM 2133 O O . GLY A 1 298 ? -25.096 -3.392 26.197 1.00 95.88 298 GLY A O 1
ATOM 2134 N N . THR A 1 299 ? -24.714 -4.042 24.105 1.00 95.69 299 THR A N 1
ATOM 2135 C CA . THR A 1 299 ? -24.709 -5.477 24.459 1.00 95.69 299 THR A CA 1
ATOM 2136 C C . THR A 1 299 ? -23.298 -5.942 24.786 1.00 95.69 299 THR A C 1
ATOM 2138 O O . THR A 1 299 ? -22.473 -5.983 23.888 1.00 95.69 299 THR A O 1
ATOM 2141 N N . PHE A 1 300 ? -23.032 -6.312 26.038 1.00 95.12 300 PHE A N 1
ATOM 2142 C CA . PHE A 1 300 ? -21.735 -6.833 26.476 1.00 95.12 300 PHE A CA 1
ATOM 2143 C C . PHE A 1 300 ? -21.872 -8.297 26.894 1.00 95.12 300 PHE A C 1
ATOM 2145 O O . PHE A 1 300 ? -22.567 -8.619 27.866 1.00 95.12 300 PHE A O 1
ATOM 2152 N N . THR A 1 301 ? -21.199 -9.182 26.168 1.00 93.06 301 THR A N 1
ATOM 2153 C CA . THR A 1 301 ? -21.205 -10.626 26.376 1.00 93.06 301 THR A CA 1
ATOM 2154 C C . THR A 1 301 ? -19.863 -11.078 26.937 1.00 93.06 301 THR A C 1
ATOM 2156 O O . THR A 1 301 ? -18.829 -10.983 26.283 1.00 93.06 301 THR A O 1
ATOM 2159 N N . LEU A 1 302 ? -19.879 -11.636 28.146 1.00 90.25 302 LEU A N 1
ATOM 2160 C CA . LEU A 1 302 ? -18.695 -12.263 28.734 1.00 90.25 302 LEU A CA 1
ATOM 2161 C C . LEU A 1 302 ? -18.686 -13.766 28.440 1.00 90.25 302 LEU A C 1
ATOM 2163 O O . LEU A 1 302 ? -19.716 -14.444 28.538 1.00 90.25 302 LEU A O 1
ATOM 2167 N N . ASP A 1 303 ? -17.511 -14.299 28.106 1.00 86.06 303 ASP A N 1
ATOM 2168 C CA . ASP A 1 303 ? -17.309 -15.747 28.080 1.00 86.06 303 ASP A CA 1
ATOM 2169 C C . ASP A 1 303 ? -17.339 -16.303 29.514 1.00 86.06 303 ASP A C 1
ATOM 2171 O O . ASP A 1 303 ? -16.945 -15.629 30.471 1.00 86.06 303 ASP A O 1
ATOM 2175 N N . GLY A 1 304 ? -17.772 -17.557 29.666 1.00 85.12 304 GLY A N 1
ATOM 2176 C CA . GLY A 1 304 ? -17.816 -18.228 30.965 1.00 85.12 304 GLY A CA 1
ATOM 2177 C C . GLY A 1 304 ? -16.466 -18.178 31.690 1.00 85.12 304 GLY A C 1
ATOM 2178 O O . GLY A 1 304 ? -15.440 -18.572 31.140 1.00 85.12 304 GLY A O 1
ATOM 2179 N N . GLY A 1 305 ? -16.467 -17.683 32.929 1.00 82.31 305 GLY A N 1
ATOM 2180 C CA . GLY A 1 305 ? -15.263 -17.578 33.761 1.00 82.31 305 GLY A CA 1
ATOM 2181 C C . GLY A 1 305 ? -14.342 -16.391 33.452 1.00 82.31 305 GLY A C 1
ATOM 2182 O O . GLY A 1 305 ? -13.357 -16.219 34.167 1.00 82.31 305 GLY A O 1
ATOM 2183 N N . LYS A 1 306 ? -14.647 -15.556 32.446 1.00 86.94 306 LYS A N 1
ATOM 2184 C CA . LYS A 1 306 ? -13.931 -14.294 32.205 1.00 86.94 306 LYS A CA 1
ATOM 2185 C C . LYS A 1 306 ? -14.546 -13.141 33.002 1.00 86.94 306 LYS A C 1
ATOM 2187 O O . LYS A 1 306 ? -15.734 -13.141 33.323 1.00 86.94 306 LYS A O 1
ATOM 2192 N N . GLN A 1 307 ? -13.728 -12.135 33.295 1.00 90.44 307 GLN A N 1
ATOM 2193 C CA . GLN A 1 307 ? -14.136 -10.897 33.952 1.00 90.44 307 GLN A CA 1
ATOM 2194 C C . GLN A 1 307 ? -13.572 -9.705 33.181 1.00 90.44 307 GLN A C 1
ATOM 2196 O O . GLN A 1 307 ? -12.407 -9.711 32.799 1.00 90.44 307 GLN A O 1
ATOM 2201 N N . PHE A 1 308 ? -14.397 -8.675 33.011 1.00 93.69 308 PHE A N 1
ATOM 2202 C CA . PHE A 1 308 ? -13.977 -7.357 32.555 1.00 93.69 308 PHE A CA 1
ATOM 2203 C C . PHE A 1 308 ? -14.632 -6.308 33.458 1.00 93.69 308 PHE A C 1
ATOM 2205 O O . PHE A 1 308 ? -15.836 -6.379 33.720 1.00 93.69 308 PHE A O 1
ATOM 2212 N N . THR A 1 309 ? -13.842 -5.376 33.982 1.00 94.50 309 THR A N 1
ATOM 2213 C CA . THR A 1 309 ? -14.287 -4.358 34.940 1.00 94.50 309 THR A CA 1
ATOM 2214 C C . THR A 1 309 ? -14.440 -3.014 34.241 1.00 94.50 309 THR A C 1
ATOM 2216 O O . THR A 1 309 ? -13.464 -2.479 33.726 1.00 94.50 309 THR A O 1
ATOM 2219 N N . VAL A 1 310 ? -15.648 -2.452 34.260 1.00 94.31 310 VAL A N 1
ATOM 2220 C CA . VAL A 1 310 ? -15.906 -1.085 33.788 1.00 94.31 310 VAL A CA 1
ATOM 2221 C C . VAL A 1 310 ? -15.852 -0.151 34.999 1.00 94.31 310 VAL A C 1
ATOM 2223 O O . VAL A 1 310 ? -16.741 -0.194 35.849 1.00 94.31 310 VAL A O 1
ATOM 2226 N N . ASN A 1 311 ? -14.779 0.629 35.108 1.00 91.12 311 ASN A N 1
ATOM 2227 C CA . ASN A 1 311 ? -14.548 1.616 36.162 1.00 91.12 311 ASN A CA 1
ATOM 2228 C C . ASN A 1 311 ? -15.087 2.996 35.780 1.00 91.12 311 ASN A C 1
ATOM 2230 O O . ASN A 1 311 ? -15.453 3.778 36.659 1.00 91.12 311 ASN A O 1
ATOM 2234 N N . SER A 1 312 ? -15.111 3.302 34.483 1.00 90.56 312 SER A N 1
ATOM 2235 C CA . SER A 1 312 ? -15.602 4.577 33.974 1.00 90.56 312 SER A CA 1
ATOM 2236 C C . SER A 1 312 ? -17.125 4.617 34.009 1.00 90.56 312 SER A C 1
ATOM 2238 O O . SER A 1 312 ? -17.807 3.602 33.854 1.00 90.56 312 SER A O 1
ATOM 2240 N N . GLN A 1 313 ? -17.678 5.814 34.185 1.00 93.62 313 GLN A N 1
ATOM 2241 C CA . GLN A 1 313 ? -19.104 6.024 33.980 1.00 93.62 313 GLN A CA 1
ATOM 2242 C C . GLN A 1 313 ? -19.447 5.758 32.509 1.00 93.62 313 GLN A C 1
ATOM 2244 O O . GLN A 1 313 ? -18.727 6.201 31.614 1.00 93.62 313 GLN A O 1
ATOM 2249 N N . LEU A 1 314 ? -20.531 5.017 32.272 1.00 95.38 314 LEU A N 1
ATOM 2250 C CA . LEU A 1 314 ? -21.124 4.850 30.948 1.00 95.38 314 LEU A CA 1
ATOM 2251 C C . LEU A 1 314 ? -22.167 5.946 30.750 1.00 95.38 314 LEU A C 1
ATOM 2253 O O . LEU A 1 314 ? -23.278 5.841 31.268 1.00 95.38 314 LEU A O 1
ATOM 2257 N N . GLU A 1 315 ? -21.777 7.017 30.068 1.00 96.25 315 GLU A N 1
ATOM 2258 C CA . GLU A 1 315 ? -22.678 8.128 29.762 1.00 96.25 315 GLU A CA 1
ATOM 2259 C C . GLU A 1 315 ? -23.531 7.817 28.532 1.00 96.25 315 GLU A C 1
ATOM 2261 O O . GLU A 1 315 ? -23.090 7.112 27.621 1.00 96.25 315 GLU A O 1
ATOM 2266 N N . ASP A 1 316 ? -24.745 8.370 28.491 1.00 96.69 316 ASP A N 1
ATOM 2267 C CA . ASP A 1 316 ? -25.597 8.320 27.302 1.00 96.69 316 ASP A CA 1
ATOM 2268 C C . ASP A 1 316 ? -24.850 8.923 26.099 1.00 96.69 316 ASP A C 1
ATOM 2270 O O . ASP A 1 316 ? -24.354 10.052 26.157 1.00 96.69 316 ASP A O 1
ATOM 2274 N N . VAL A 1 317 ? -24.834 8.197 24.984 1.00 95.75 317 VAL A N 1
ATOM 2275 C CA . VAL A 1 317 ? -24.295 8.659 23.698 1.00 95.75 317 VAL A CA 1
ATOM 2276 C C . VAL A 1 317 ? -25.412 8.823 22.667 1.00 95.75 317 VAL A C 1
ATOM 2278 O O . VAL A 1 317 ? -26.581 8.516 22.916 1.00 95.75 317 VAL A O 1
ATOM 2281 N N . ALA A 1 318 ? -25.074 9.346 21.487 1.00 94.62 318 ALA A N 1
ATOM 2282 C CA . ALA A 1 318 ? -26.010 9.368 20.369 1.00 94.62 318 ALA A CA 1
ATOM 2283 C C . ALA A 1 318 ? -26.378 7.938 19.932 1.00 94.62 318 ALA A C 1
ATOM 2285 O O . ALA A 1 318 ? -25.547 7.033 19.972 1.00 94.62 318 ALA A O 1
ATOM 2286 N N . SER A 1 319 ? -27.617 7.743 19.473 1.00 94.25 319 SER A N 1
ATOM 2287 C CA . SER A 1 319 ? -28.044 6.469 18.887 1.00 94.25 319 SER A CA 1
ATOM 2288 C C . SER A 1 319 ? -27.212 6.129 17.649 1.00 94.25 319 SER A C 1
ATOM 2290 O O . SER A 1 319 ? -27.019 6.998 16.794 1.00 94.25 319 SER A O 1
ATOM 2292 N N . ASP A 1 320 ? -26.808 4.869 17.500 1.00 93.31 320 ASP A N 1
ATOM 2293 C CA . ASP A 1 320 ? -26.063 4.396 16.330 1.00 93.31 320 ASP A CA 1
ATOM 2294 C C . ASP A 1 320 ? -27.016 3.690 15.354 1.00 93.31 320 ASP A C 1
ATOM 2296 O O . ASP A 1 320 ? -27.670 2.697 15.678 1.00 93.31 320 ASP A O 1
ATOM 2300 N N . THR A 1 321 ? -27.120 4.222 14.136 1.00 92.31 321 THR A N 1
ATOM 2301 C CA . THR A 1 321 ? -28.035 3.703 13.107 1.00 92.31 321 THR A CA 1
ATOM 2302 C C . THR A 1 321 ? -27.57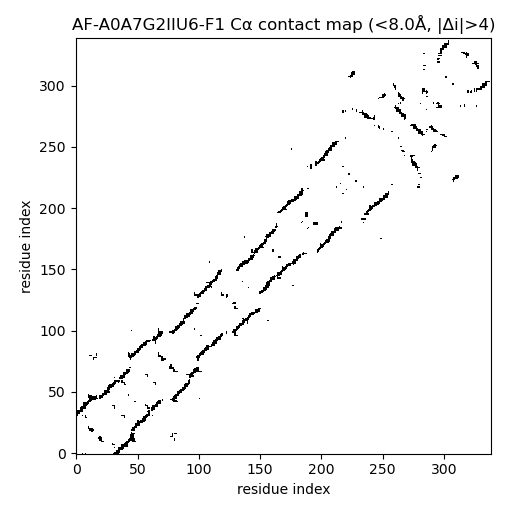1 2.388 12.486 1.00 92.31 321 THR A C 1
ATOM 2304 O O . THR A 1 321 ? -28.406 1.641 11.980 1.00 92.31 321 THR A O 1
ATOM 2307 N N . ARG A 1 322 ? -26.270 2.079 12.540 1.00 90.44 322 ARG A N 1
ATOM 2308 C CA . ARG A 1 322 ? -25.684 0.855 11.976 1.00 90.44 322 ARG A CA 1
ATOM 2309 C C . ARG A 1 322 ? -25.984 -0.353 12.862 1.00 90.44 322 ARG A C 1
ATOM 2311 O O . ARG A 1 322 ? -26.227 -1.437 12.344 1.00 90.44 322 ARG A O 1
ATOM 2318 N N . SER A 1 323 ? -26.004 -0.166 14.185 1.00 93.12 323 SER A N 1
ATOM 2319 C CA . SER A 1 323 ? -26.392 -1.209 15.150 1.00 93.12 323 SER A CA 1
ATOM 2320 C C . SER A 1 323 ? -27.874 -1.168 15.544 1.00 93.12 323 SER A C 1
ATOM 2322 O O . SER A 1 323 ? -28.408 -2.160 16.043 1.00 93.12 323 SER A O 1
ATOM 2324 N N . GLY A 1 324 ? -28.545 -0.026 15.357 1.00 94.75 324 GLY A N 1
ATOM 2325 C CA . GLY A 1 324 ? -29.900 0.220 15.855 1.00 94.75 324 GLY A CA 1
ATOM 2326 C C . GLY A 1 324 ? -29.970 0.449 17.370 1.00 94.75 324 GLY A C 1
ATOM 2327 O O . GLY A 1 324 ? -31.058 0.391 17.946 1.00 94.75 324 GLY A O 1
ATOM 2328 N N . TRP A 1 325 ? -28.830 0.674 18.029 1.00 97.31 325 TRP A N 1
ATOM 2329 C CA . TRP A 1 325 ? -28.756 0.897 19.469 1.00 97.31 325 TRP A CA 1
ATOM 2330 C C . TRP A 1 325 ? -29.167 2.327 19.845 1.00 97.31 325 TRP A C 1
ATOM 2332 O O . TRP A 1 325 ? -28.860 3.295 19.150 1.00 97.31 325 TRP A O 1
ATOM 2342 N N . ASP A 1 326 ? -29.862 2.468 20.974 1.00 96.50 326 ASP A N 1
ATOM 2343 C CA . ASP A 1 326 ? -30.435 3.739 21.435 1.00 96.50 326 ASP A CA 1
ATOM 2344 C C . ASP A 1 326 ? -29.412 4.704 22.057 1.00 96.50 326 ASP A C 1
ATOM 2346 O O . ASP A 1 326 ? -29.762 5.852 22.330 1.00 96.50 326 ASP A O 1
ATOM 2350 N N . GLY A 1 327 ? -28.173 4.247 22.268 1.00 96.69 327 GLY A N 1
ATOM 2351 C CA . GLY A 1 327 ? -27.102 5.008 22.911 1.00 96.69 327 GLY A CA 1
ATOM 2352 C C . GLY A 1 327 ? -27.144 4.993 24.442 1.00 96.69 327 GLY A C 1
ATOM 2353 O O . GLY A 1 327 ? -26.408 5.748 25.070 1.00 96.69 327 GLY A O 1
ATOM 2354 N N . LYS A 1 328 ? -28.031 4.191 25.054 1.00 97.38 328 LYS A N 1
ATOM 2355 C CA . LYS A 1 328 ? -28.373 4.297 26.489 1.00 97.38 328 LYS A CA 1
ATOM 2356 C C . LYS A 1 328 ? -28.504 2.959 27.199 1.00 97.38 328 LYS A C 1
ATOM 2358 O O . LYS A 1 328 ? -28.203 2.830 28.382 1.00 97.38 328 LYS A O 1
ATOM 2363 N N . SER A 1 329 ? -29.018 1.952 26.503 1.00 96.75 329 SER A N 1
ATOM 2364 C CA . SER A 1 329 ? -29.400 0.684 27.117 1.00 96.75 329 SER A CA 1
ATOM 2365 C C . SER A 1 329 ? -28.218 -0.282 27.190 1.00 96.75 329 SER A C 1
ATOM 2367 O O . SER A 1 329 ? -27.769 -0.786 26.161 1.00 96.75 329 SER A O 1
ATOM 2369 N N . LEU A 1 330 ? -27.765 -0.615 28.405 1.00 97.00 330 LEU A N 1
ATOM 2370 C CA . LEU A 1 330 ? -26.794 -1.688 28.648 1.00 97.00 330 LEU A CA 1
ATOM 2371 C C . LEU A 1 330 ? -27.499 -3.042 28.802 1.00 97.00 330 LEU A C 1
ATOM 2373 O O . LEU A 1 330 ? -28.351 -3.224 29.671 1.00 97.00 330 LEU A O 1
ATOM 2377 N N . THR A 1 331 ? -27.097 -4.022 28.000 1.00 96.19 331 THR A N 1
ATOM 2378 C CA . THR A 1 331 ? -27.530 -5.418 28.093 1.00 96.19 331 THR A CA 1
ATOM 2379 C C . THR A 1 331 ? -26.326 -6.302 28.387 1.00 96.19 331 THR A C 1
ATOM 2381 O O . THR A 1 331 ? -25.455 -6.474 27.540 1.00 96.19 331 THR A O 1
ATOM 2384 N N . LYS A 1 332 ? -26.290 -6.921 29.568 1.00 92.75 332 LYS A N 1
ATOM 2385 C CA . LYS A 1 332 ? -25.274 -7.924 29.908 1.00 92.75 332 LYS A CA 1
ATOM 2386 C C . LYS A 1 332 ? -25.732 -9.319 29.481 1.00 92.75 332 LYS A C 1
ATOM 2388 O O . LYS A 1 332 ? -26.849 -9.722 29.806 1.00 92.75 332 LYS A O 1
ATOM 2393 N N . LYS A 1 333 ? -24.862 -10.066 28.801 1.00 91.69 333 LYS A N 1
ATOM 2394 C CA . LYS A 1 333 ? -25.065 -11.471 28.423 1.00 91.69 333 LYS A CA 1
ATOM 2395 C C . LYS A 1 333 ? -23.897 -12.335 28.895 1.00 91.69 333 LYS A C 1
ATOM 2397 O O . LYS A 1 333 ? -22.799 -11.847 29.153 1.00 91.69 333 LYS A O 1
ATOM 2402 N N . GLU A 1 334 ? -24.142 -13.634 28.971 1.00 84.62 334 GLU A N 1
ATOM 2403 C CA . GLU A 1 334 ? -23.112 -14.653 29.169 1.00 84.62 334 GLU A CA 1
ATOM 2404 C C . GLU A 1 334 ? -23.175 -15.621 27.987 1.00 84.62 334 GLU A C 1
ATOM 2406 O O . GLU A 1 334 ? -24.275 -16.006 27.569 1.00 84.62 334 GLU A O 1
ATOM 2411 N N . LYS A 1 335 ? -22.025 -16.018 27.424 1.00 77.88 335 LYS A N 1
ATOM 2412 C CA . LYS A 1 335 ? -22.025 -17.099 26.429 1.00 77.88 335 LYS A CA 1
ATOM 2413 C C . LYS A 1 335 ? -22.434 -18.400 27.120 1.00 77.88 335 LYS A C 1
ATOM 2415 O O . LYS A 1 335 ? -21.808 -18.829 28.090 1.00 77.88 335 LYS A O 1
ATOM 2420 N N . ALA A 1 336 ? -23.499 -19.027 26.622 1.00 62.16 336 ALA A N 1
ATOM 2421 C CA . ALA A 1 336 ? -23.943 -20.324 27.114 1.00 62.16 336 ALA A CA 1
ATOM 2422 C C . ALA A 1 336 ? -22.828 -21.363 26.917 1.00 62.16 336 ALA A C 1
ATOM 2424 O O . ALA A 1 336 ? -22.212 -21.421 25.854 1.00 62.16 336 ALA A O 1
ATOM 2425 N N . HIS A 1 337 ? -22.582 -22.198 27.929 1.00 56.78 337 HIS A N 1
ATOM 2426 C CA . HIS A 1 337 ? -21.715 -23.359 27.758 1.00 56.78 337 HIS A CA 1
ATOM 2427 C C . HIS A 1 337 ? -22.412 -24.314 26.782 1.00 56.78 337 HIS A C 1
ATOM 2429 O O . HIS A 1 337 ? -23.514 -24.786 27.070 1.00 56.78 337 HIS A O 1
ATOM 2435 N N . SER A 1 338 ? -21.799 -24.602 25.634 1.00 51.66 338 SER A N 1
ATOM 2436 C CA . SER A 1 338 ? -22.144 -25.814 24.892 1.00 51.66 338 SER A CA 1
ATOM 2437 C C . SER A 1 338 ? -21.707 -27.000 25.755 1.00 51.66 338 SER A C 1
ATOM 2439 O O . SER A 1 338 ? -20.506 -27.211 25.933 1.00 51.66 338 SER A O 1
ATOM 2441 N N . LEU A 1 339 ? -22.687 -27.671 26.366 1.00 37.47 339 LEU A N 1
ATOM 2442 C CA . LEU A 1 339 ? -22.523 -28.906 27.141 1.00 37.47 339 LEU A CA 1
ATOM 2443 C C . LEU A 1 339 ? -22.021 -30.060 26.270 1.00 37.47 339 LEU A C 1
ATOM 2445 O O . LEU A 1 339 ? -22.463 -30.144 25.101 1.00 37.47 339 LEU A O 1
#

InterPro domains:
  IPR011050 Pectin lyase fold/virulence factor [SSF51126] (3-222)
  IPR012332 Autotransporter, pectate lyase C-like domain superfamily [G3DSA:2.160.20.20] (70-187)

Sequence (339 aa):
MNGANSYGLSAIGDNSFTRAGIINASNMNIDMTGASNASGVMVQQGGIVNLSGDTTIKTNDDGIAIWVPKVSSGSNILPGGTINGTGKMTIIGDIVNSGWGYINLTMDAGSYFEGATSINHDFNTRGLDSELSLTLADQGKWLVTDSSPLTSLDNAGTVELAADSTLHANSLTLQESSILNVDLSATALASANSAPLITGGEIALDGDLHISNSGNALDIGTLTSDAQLQDNETITLIDTDTAITGDIASLSTDTDSIPDYLSVFGQISATDNTQYQLGVGLSWYAGQSGSVATPAHGTFTLDGGKQFTVNSQLEDVASDTRSGWDGKSLTKKEKAHSL

Secondary structure (DSSP, 8-state):
--EES-EEEEEE-SS-TTTS-EEEEES-EEE-TTEET-EEEEEETT-EEEEESSEEEE--TTSEEEEE--EEETTEEEEEEEEEEEE-EEEESEEEE-SEEEEEEEE-TT-EEEE-EEE-HHHHTTT--EEEEEEE-TT-EEEE-S-EEEEEEEESSEEEE-TT--EEEEEEEE-TT-EEEEETT-GGGSSTTSPPSEEEEEEEE-SEEEEE-TT-TT-GGG--BTHHHHHSPPEEEEEESS--EE--SEEEES-TTS-TTEEEEEEE-SS-TTEEEEEEEEGGGTTSSSEESS----EEEEPTT---B--S-----PPBTTTTB-SS--EEEEPPP--

pLDDT: mean 92.71, std 8.73, range [37.47, 98.94]

Radius of gyration: 23.93 Å; Cα contacts (8 Å, |Δi|>4): 1032; chains: 1; bounding box: 64×46×66 Å

Mean predicted aligned error: 5.15 Å

Organism: Citrobacter freundii (NCBI:txid546)

Solvent-accessible surface area (backbone atoms only — not comparable to full-atom values): 16370 Å² total; per-residue (Å²): 75,77,51,69,69,42,68,61,43,74,38,70,30,80,58,30,86,86,75,28,54,73,46,79,47,64,51,44,78,33,57,26,60,62,19,49,52,16,30,22,36,38,24,25,31,10,2,30,39,39,42,30,45,60,28,36,29,27,29,32,95,71,20,31,18,36,35,22,45,63,37,69,62,87,94,42,77,40,37,3,10,36,41,39,36,38,34,33,33,39,38,30,30,25,40,36,26,58,15,34,30,39,37,41,37,41,28,29,58,66,14,37,37,37,34,28,35,39,53,28,62,72,35,46,81,71,79,32,59,33,38,36,36,43,32,34,29,48,69,11,37,36,41,30,62,32,66,22,42,39,43,32,37,42,32,23,14,37,40,33,42,38,75,68,22,32,42,32,20,49,32,35,36,37,33,72,67,14,35,41,38,40,49,44,51,16,72,46,51,74,44,83,85,43,57,45,45,32,38,32,38,38,42,36,37,30,12,33,39,36,38,34,59,85,57,49,61,83,48,67,89,77,61,48,37,58,67,53,47,78,72,50,79,49,45,55,45,30,41,36,78,34,65,54,38,78,50,55,68,38,33,39,61,78,59,90,77,61,51,60,49,44,22,48,35,38,38,67,35,93,89,43,51,31,28,34,31,36,42,59,43,48,6,70,62,33,60,77,68,54,21,31,47,40,65,23,39,39,57,34,54,40,54,80,95,61,73,73,43,78,78,68,85,85,71,78,47,75,58,29,82,88,61,68,30,73,30,69,65,76,41,82,47,67,55,76,78,86,125